Protein AF-A0A7S2B3Y1-F1 (afdb_monomer)

pLDDT: mean 84.3, std 17.72, range [34.44, 98.69]

Nearest PDB structures (foldseek):
  5txc-assembl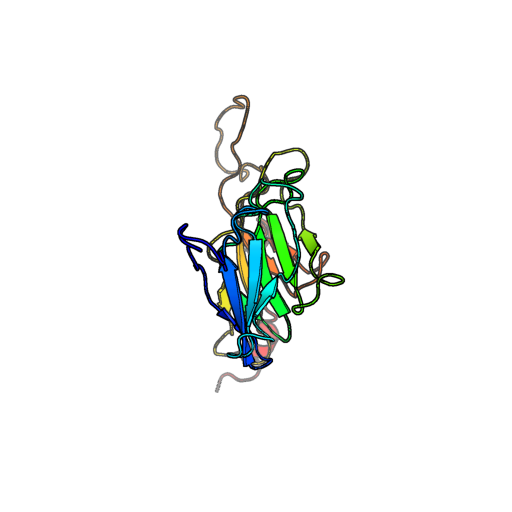y1_A  TM=5.572E-01  e=2.128E-02  Asticcacaulis excentricus CB 48
  5txe-assembly1_A  TM=5.015E-01  e=6.706E-02  Asticcacaulis excentricus 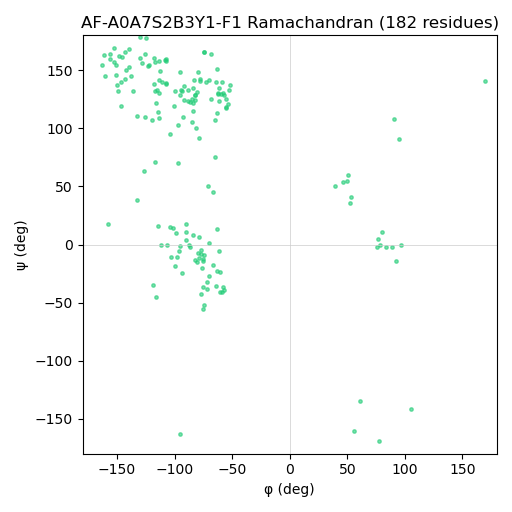CB 48
  6fhy-assembly1_A  TM=4.629E-01  e=8.813E-02  Photorhabdus asymbiotica
  6t96-assembly1_A  TM=4.696E-01  e=1.097E-01  Photorhabdus laumondii subsp. laumondii TTO1
  8axs-assembly1_A  TM=4.603E-01  e=1.780E+00  Akkermansia muciniphila

Secondary structure (DSSP, 8-state):
--SSSS----EEEEE-TTS-EEEEEE-SSS-EEEEEESSSTTT-EEEE-SS-SS-----EEEEEETTEEEEEE--SSS-SEEEEESSSSTT-EEEE-SSTTSS----EEEEEE--SS-TT--EEEEEE--SPPPTT------SS--PPPEEEEESSSSTT-EESS-TT-SS--S-GGGTGGG--

Structure (mmCIF, N/CA/C/O backbone):
data_AF-A0A7S2B3Y1-F1
#
_entry.id   AF-A0A7S2B3Y1-F1
#
loop_
_atom_site.group_PDB
_atom_site.id
_atom_site.type_symbol
_atom_site.label_atom_id
_atom_site.label_alt_id
_atom_site.label_comp_id
_atom_site.label_asym_id
_atom_site.label_entity_id
_atom_site.label_seq_id
_atom_site.pdbx_PDB_ins_code
_atom_site.Cartn_x
_atom_site.Cartn_y
_atom_site.Cartn_z
_atom_site.occupancy
_atom_site.B_iso_or_equiv
_atom_site.auth_seq_id
_atom_site.auth_comp_id
_atom_site.auth_asym_id
_atom_site.auth_atom_id
_atom_site.pdbx_PDB_model_num
ATOM 1 N N . ILE A 1 1 ? 5.841 -7.856 -11.197 1.00 63.53 1 ILE A N 1
ATOM 2 C CA . ILE A 1 1 ? 5.608 -8.629 -12.438 1.00 63.53 1 ILE A CA 1
ATOM 3 C C . ILE A 1 1 ? 6.788 -8.332 -13.331 1.00 63.53 1 ILE A C 1
ATOM 5 O O . ILE A 1 1 ? 6.785 -7.311 -13.987 1.00 63.53 1 ILE A O 1
ATOM 9 N N . ASN A 1 2 ? 7.814 -9.161 -13.320 1.00 76.44 2 ASN A N 1
ATOM 10 C CA . ASN A 1 2 ? 8.970 -9.024 -14.182 1.00 76.44 2 ASN A CA 1
ATOM 11 C C . ASN A 1 2 ? 8.767 -10.017 -15.334 1.00 76.44 2 ASN A C 1
ATOM 13 O O . ASN A 1 2 ? 8.598 -11.207 -15.057 1.00 76.44 2 ASN A O 1
ATOM 17 N N . PRO A 1 3 ? 8.692 -9.566 -16.599 1.00 73.69 3 PRO A N 1
ATOM 18 C CA . PRO A 1 3 ? 8.473 -10.468 -17.729 1.00 73.69 3 PRO A CA 1
ATOM 19 C C . PRO A 1 3 ? 9.734 -11.272 -18.090 1.00 73.69 3 PRO A C 1
ATOM 21 O O . PRO A 1 3 ? 9.653 -12.202 -18.890 1.00 73.69 3 PRO A O 1
ATOM 24 N N . GLY A 1 4 ? 10.896 -10.894 -17.541 1.00 72.62 4 GLY A N 1
ATOM 25 C CA . GLY A 1 4 ? 12.182 -11.548 -17.764 1.00 72.62 4 GLY A CA 1
ATOM 26 C C . GLY A 1 4 ? 12.547 -12.585 -16.696 1.00 72.62 4 GLY A C 1
ATOM 27 O O . GLY A 1 4 ? 11.718 -13.044 -15.919 1.00 72.62 4 GLY A O 1
ATOM 28 N N . ALA A 1 5 ? 13.830 -12.960 -16.649 1.00 69.75 5 ALA A N 1
ATOM 29 C CA . ALA A 1 5 ? 14.348 -13.989 -15.737 1.00 69.75 5 ALA A CA 1
ATOM 30 C C . ALA A 1 5 ? 14.536 -13.517 -14.279 1.00 69.75 5 ALA A C 1
ATOM 32 O O . ALA A 1 5 ? 14.852 -14.325 -13.406 1.00 69.75 5 ALA A O 1
ATOM 33 N N . ALA A 1 6 ? 14.388 -12.218 -14.011 1.00 79.19 6 ALA A N 1
ATOM 34 C CA . ALA A 1 6 ? 14.521 -11.661 -12.671 1.00 79.19 6 ALA A CA 1
ATOM 35 C C . ALA A 1 6 ? 13.243 -11.885 -11.840 1.00 79.19 6 ALA A C 1
ATOM 37 O O . ALA A 1 6 ? 12.131 -11.931 -12.362 1.00 79.19 6 ALA A O 1
ATOM 38 N N . SER A 1 7 ? 13.394 -12.034 -10.522 1.00 84.50 7 SER A N 1
ATOM 39 C CA . SER A 1 7 ? 12.257 -12.239 -9.618 1.00 84.50 7 SER A CA 1
ATOM 40 C C . SER A 1 7 ? 11.409 -10.972 -9.489 1.00 84.50 7 SER A C 1
ATOM 42 O O . SER A 1 7 ? 11.934 -9.872 -9.378 1.00 84.50 7 SER A O 1
ATOM 44 N N . SER A 1 8 ? 10.086 -11.134 -9.425 1.00 87.38 8 SER A N 1
ATOM 45 C CA . SER A 1 8 ? 9.146 -10.027 -9.172 1.00 87.38 8 SER A CA 1
ATOM 46 C C . SER A 1 8 ? 8.993 -9.664 -7.690 1.00 87.38 8 SER A C 1
ATOM 48 O O . SER A 1 8 ? 8.371 -8.655 -7.375 1.00 87.38 8 SER A O 1
ATOM 50 N N . THR A 1 9 ? 9.480 -10.525 -6.787 1.00 92.31 9 THR A N 1
ATOM 51 C CA . THR A 1 9 ? 9.369 -10.431 -5.314 1.00 92.31 9 THR A CA 1
ATOM 52 C C . THR A 1 9 ? 8.019 -9.918 -4.760 1.00 92.31 9 THR A C 1
ATOM 54 O O . THR A 1 9 ? 8.018 -9.012 -3.917 1.00 92.31 9 THR A O 1
ATOM 57 N N . PRO A 1 10 ? 6.867 -10.486 -5.193 1.00 94.56 10 PRO A N 1
ATOM 58 C CA . PRO A 1 10 ? 5.561 -10.080 -4.683 1.00 94.56 10 PRO A CA 1
ATOM 59 C C . PRO A 1 10 ? 5.496 -10.251 -3.161 1.00 94.56 10 PRO A C 1
ATOM 61 O O . PRO A 1 10 ? 5.857 -11.306 -2.637 1.00 94.56 10 PRO A O 1
ATOM 64 N N . ARG A 1 11 ? 5.056 -9.215 -2.444 1.00 96.00 11 ARG A N 1
ATOM 65 C CA . ARG A 1 11 ? 4.996 -9.201 -0.973 1.00 96.00 11 ARG A CA 1
ATOM 66 C C . ARG A 1 11 ? 3.908 -8.259 -0.461 1.00 96.00 11 ARG A C 1
ATOM 68 O O . ARG A 1 11 ? 3.368 -7.467 -1.227 1.00 96.00 11 ARG A O 1
ATOM 75 N N . HIS A 1 12 ? 3.623 -8.356 0.840 1.00 96.00 12 HIS A N 1
ATOM 76 C CA . HIS A 1 12 ? 2.627 -7.539 1.544 1.00 96.00 12 HIS A CA 1
ATOM 77 C C . HIS A 1 12 ? 1.270 -7.535 0.823 1.00 96.00 12 HIS A C 1
ATOM 79 O O . HIS A 1 12 ? 0.800 -6.503 0.369 1.00 96.00 12 HIS A O 1
ATOM 85 N N . LEU A 1 13 ? 0.676 -8.718 0.663 1.00 97.19 13 LEU A N 1
ATOM 86 C CA . LEU A 1 13 ? -0.551 -8.892 -0.106 1.00 97.19 13 LEU A CA 1
ATOM 87 C C . LEU A 1 13 ? -1.789 -8.559 0.732 1.00 97.19 13 LEU A C 1
ATOM 89 O O . LEU A 1 13 ? -1.868 -8.951 1.896 1.00 97.19 13 LEU A O 1
ATOM 93 N N . VAL A 1 14 ? -2.784 -7.928 0.113 1.00 98.19 14 VAL A N 1
ATOM 94 C CA . VAL A 1 14 ? -4.114 -7.735 0.700 1.00 98.19 14 VAL A CA 1
ATOM 95 C C . VAL A 1 14 ? -5.193 -7.851 -0.373 1.00 98.19 14 VAL A C 1
ATOM 97 O O . VAL A 1 14 ? -5.008 -7.397 -1.498 1.00 98.19 14 VAL A O 1
ATOM 100 N N . CYS A 1 15 ? -6.332 -8.451 -0.038 1.00 98.00 15 CYS A N 1
ATOM 101 C CA . CYS A 1 15 ? -7.520 -8.383 -0.885 1.00 98.00 15 CYS A CA 1
ATOM 102 C C . CYS A 1 15 ? -8.325 -7.137 -0.502 1.00 98.00 15 CYS A C 1
ATOM 104 O O . CYS A 1 15 ? -8.694 -6.979 0.664 1.00 98.00 15 CYS A O 1
ATOM 106 N N . GLY A 1 16 ? -8.589 -6.259 -1.467 1.00 97.00 16 GLY A N 1
ATOM 107 C CA . GLY A 1 16 ? -9.513 -5.144 -1.304 1.00 97.00 16 GLY A CA 1
ATOM 108 C C . GLY A 1 16 ? -10.961 -5.621 -1.176 1.00 97.00 16 GLY A C 1
ATOM 109 O O . GLY A 1 16 ? -11.298 -6.762 -1.504 1.00 97.00 16 GLY A O 1
ATOM 110 N N . ALA A 1 17 ? -11.838 -4.734 -0.701 1.00 94.31 17 ALA A N 1
ATOM 111 C CA . ALA A 1 17 ? -13.276 -5.011 -0.604 1.00 94.31 17 ALA A CA 1
ATOM 112 C C . ALA A 1 17 ? -13.958 -5.156 -1.980 1.00 94.31 17 ALA A C 1
ATOM 114 O O . ALA A 1 17 ? -15.052 -5.704 -2.078 1.00 94.31 17 ALA A O 1
ATOM 115 N N . ASP A 1 18 ? -13.298 -4.676 -3.033 1.00 93.75 18 ASP A N 1
ATOM 116 C CA . ASP A 1 18 ? -13.652 -4.822 -4.446 1.00 93.75 18 ASP A CA 1
ATOM 117 C C . ASP A 1 18 ? -13.311 -6.211 -5.024 1.00 93.75 18 ASP A C 1
ATOM 119 O O . ASP A 1 18 ? -13.643 -6.490 -6.174 1.00 93.75 18 ASP A O 1
ATOM 123 N N . GLY A 1 19 ? -12.661 -7.086 -4.248 1.00 96.06 19 GLY A N 1
ATOM 124 C CA . GLY A 1 19 ? -12.200 -8.397 -4.712 1.00 96.06 19 GLY A CA 1
ATOM 125 C C . GLY A 1 19 ? -10.895 -8.350 -5.512 1.00 96.06 19 GLY A C 1
ATOM 126 O O . GLY A 1 19 ? -10.512 -9.358 -6.105 1.00 96.06 19 GLY A O 1
ATOM 127 N N . VAL A 1 20 ? -10.204 -7.207 -5.529 1.00 98.19 20 VAL A N 1
ATOM 128 C CA . VAL A 1 20 ? -8.914 -7.035 -6.206 1.00 98.19 20 VAL A CA 1
ATOM 129 C C . VAL A 1 20 ? -7.774 -7.331 -5.231 1.00 98.19 20 VAL A C 1
ATOM 131 O O . VAL A 1 20 ? -7.781 -6.897 -4.079 1.00 98.19 20 VAL A O 1
ATOM 134 N N . LEU A 1 21 ? -6.765 -8.069 -5.687 1.00 98.44 21 LEU A N 1
ATOM 135 C CA . LEU A 1 21 ? -5.545 -8.334 -4.929 1.00 98.44 21 LEU A CA 1
ATOM 136 C C . LEU A 1 21 ? -4.551 -7.188 -5.123 1.00 98.44 21 LEU A C 1
ATOM 138 O O . LEU A 1 21 ? -4.167 -6.904 -6.253 1.00 98.44 21 LEU A O 1
ATOM 142 N N . TYR A 1 22 ? -4.080 -6.592 -4.033 1.00 98.69 22 TYR A N 1
ATOM 143 C CA . TYR A 1 22 ? -3.052 -5.553 -4.012 1.00 98.69 22 TYR A CA 1
ATOM 144 C C . TYR A 1 22 ? -1.769 -6.094 -3.386 1.00 98.69 22 TYR A C 1
ATOM 146 O O . TYR A 1 22 ? -1.826 -6.851 -2.415 1.00 98.69 22 TYR A O 1
ATOM 154 N N . PHE A 1 23 ? -0.614 -5.741 -3.948 1.00 98.56 23 PHE A N 1
ATOM 155 C CA . PHE A 1 23 ? 0.684 -6.248 -3.499 1.00 98.56 23 PHE A CA 1
ATOM 156 C C . PHE A 1 23 ? 1.839 -5.385 -4.015 1.00 98.56 23 PHE A C 1
ATOM 158 O O . PHE A 1 23 ? 1.733 -4.748 -5.062 1.00 98.56 23 PHE A O 1
ATOM 165 N N . GLY A 1 24 ? 2.965 -5.392 -3.303 1.00 98.19 24 GLY A N 1
ATOM 166 C CA . GLY A 1 24 ? 4.205 -4.784 -3.787 1.00 98.19 24 GLY A CA 1
ATOM 167 C C . GLY A 1 24 ? 4.925 -5.715 -4.758 1.00 98.19 24 GLY A C 1
ATOM 168 O O . GLY A 1 24 ? 5.115 -6.884 -4.420 1.00 98.19 24 GLY A O 1
ATOM 169 N N . ALA A 1 25 ? 5.353 -5.238 -5.928 1.00 97.75 25 ALA A N 1
ATOM 170 C CA . ALA A 1 25 ? 6.105 -6.045 -6.894 1.00 97.75 25 ALA A CA 1
ATOM 171 C C . ALA A 1 25 ? 7.035 -5.211 -7.778 1.00 97.75 25 ALA A C 1
ATOM 173 O O . ALA A 1 25 ? 6.796 -4.031 -8.006 1.00 97.75 25 ALA A O 1
ATOM 174 N N . ASP A 1 26 ? 8.051 -5.876 -8.321 1.00 95.75 26 ASP A N 1
ATOM 175 C CA . ASP A 1 26 ? 9.032 -5.299 -9.241 1.00 95.75 26 ASP A CA 1
ATOM 176 C C . ASP A 1 26 ? 8.799 -5.807 -10.674 1.00 95.75 26 ASP A C 1
ATOM 178 O O . ASP A 1 26 ? 8.464 -6.988 -10.876 1.00 95.75 26 ASP A O 1
ATOM 182 N N . ASP A 1 27 ? 8.918 -4.913 -11.657 1.00 93.88 27 ASP A N 1
ATOM 183 C CA . ASP A 1 27 ? 8.845 -5.211 -13.092 1.00 93.88 27 ASP A CA 1
ATOM 184 C C . ASP A 1 27 ? 10.177 -5.172 -13.846 1.00 93.88 27 ASP A C 1
ATOM 186 O O . ASP A 1 27 ? 10.224 -5.480 -15.038 1.00 93.88 27 ASP A O 1
ATOM 190 N N . GLY A 1 28 ? 11.265 -4.870 -13.143 1.00 92.00 28 GLY A N 1
ATOM 191 C CA . GLY A 1 28 ? 12.614 -4.732 -13.673 1.00 92.00 28 GLY A CA 1
ATOM 192 C C . GLY A 1 28 ? 12.911 -3.361 -14.272 1.00 92.00 28 GLY A C 1
ATOM 193 O O . GLY A 1 28 ? 14.039 -3.147 -14.712 1.00 92.00 28 GLY A O 1
ATOM 194 N N . ALA A 1 29 ? 11.935 -2.450 -14.308 1.00 92.56 29 ALA A N 1
ATOM 195 C CA . ALA A 1 29 ? 12.094 -1.095 -14.826 1.00 92.56 29 ALA A CA 1
ATOM 196 C C . ALA A 1 29 ? 11.826 -0.023 -13.765 1.00 92.56 29 ALA A C 1
ATOM 198 O O . ALA A 1 29 ? 12.490 1.010 -13.801 1.00 92.56 29 ALA A O 1
ATOM 199 N N . ARG A 1 30 ? 10.876 -0.272 -12.853 1.00 93.50 30 ARG A N 1
ATOM 200 C CA . ARG A 1 30 ? 10.344 0.720 -11.903 1.00 93.50 30 ARG A CA 1
ATOM 201 C C . ARG A 1 30 ? 10.641 0.432 -10.439 1.00 93.50 30 ARG A C 1
ATOM 203 O O . ARG A 1 30 ? 9.950 0.927 -9.567 1.00 93.50 30 ARG A O 1
ATOM 210 N N . GLY A 1 31 ? 11.591 -0.462 -10.172 1.00 94.81 31 GLY A N 1
ATOM 211 C CA . GLY A 1 31 ? 11.783 -0.985 -8.826 1.00 94.81 31 GLY A CA 1
ATOM 212 C C . GLY A 1 31 ? 10.500 -1.615 -8.267 1.00 94.81 31 GLY A C 1
ATOM 213 O O . GLY A 1 31 ? 9.591 -2.019 -8.998 1.00 94.81 31 GLY A O 1
ATOM 214 N N . GLN A 1 32 ? 10.434 -1.748 -6.943 1.00 96.88 32 GLN A N 1
ATOM 215 C CA . GLN A 1 32 ? 9.261 -2.302 -6.281 1.00 96.88 32 GLN A CA 1
ATOM 216 C C . GLN A 1 32 ? 8.187 -1.235 -6.048 1.00 96.88 32 GLN A C 1
ATOM 218 O O . GLN A 1 32 ? 8.343 -0.389 -5.173 1.00 96.88 32 GLN A O 1
ATOM 223 N N . GLU A 1 33 ? 7.045 -1.411 -6.709 1.00 98.25 33 GLU A N 1
ATOM 224 C CA . GLU A 1 33 ? 5.898 -0.498 -6.671 1.00 98.25 33 GLU A CA 1
ATOM 225 C C . GLU A 1 33 ? 4.601 -1.209 -6.266 1.00 98.25 33 GLU A C 1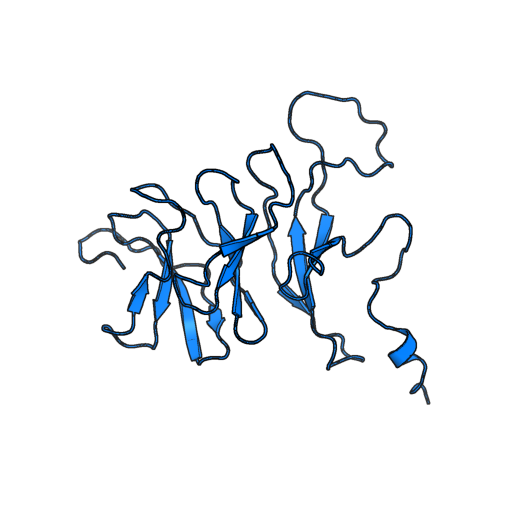
ATOM 227 O O . GLU A 1 33 ? 4.583 -2.427 -6.055 1.00 98.25 33 GLU A O 1
ATOM 232 N N . LEU A 1 34 ? 3.496 -0.463 -6.143 1.00 98.62 34 LEU A N 1
ATOM 233 C CA . LEU A 1 34 ? 2.179 -1.029 -5.841 1.00 98.62 34 LEU A CA 1
ATOM 234 C C . LEU A 1 34 ? 1.500 -1.567 -7.107 1.00 98.62 34 LEU A C 1
ATOM 236 O O . LEU A 1 34 ? 1.248 -0.834 -8.065 1.00 98.62 34 LEU A O 1
ATOM 240 N N . TRP A 1 35 ? 1.123 -2.841 -7.076 1.00 98.56 35 TRP A N 1
ATOM 241 C CA . TRP A 1 35 ? 0.402 -3.535 -8.140 1.00 98.56 35 TRP A CA 1
ATOM 242 C C . TRP A 1 35 ? -0.965 -4.007 -7.660 1.00 98.56 35 TRP A C 1
ATOM 244 O O . TRP A 1 35 ? -1.189 -4.217 -6.465 1.00 98.56 35 TRP A O 1
ATOM 254 N N . ARG A 1 36 ? -1.869 -4.201 -8.621 1.00 98.50 36 ARG A N 1
ATOM 255 C CA . ARG A 1 36 ? -3.187 -4.800 -8.415 1.00 98.50 36 ARG A CA 1
ATOM 256 C C . ARG A 1 36 ? -3.432 -5.948 -9.393 1.00 98.50 36 ARG A C 1
ATOM 258 O O . ARG A 1 36 ? -2.830 -5.964 -10.465 1.00 98.50 36 ARG A O 1
ATOM 265 N N . SER A 1 37 ? -4.317 -6.880 -9.053 1.00 98.31 37 SER A N 1
ATOM 266 C CA . SER A 1 37 ? -4.745 -7.979 -9.924 1.00 98.31 37 SER A CA 1
ATOM 267 C C . SER A 1 37 ? -6.183 -8.402 -9.632 1.00 98.31 37 SER A C 1
ATOM 269 O O . SER A 1 37 ? -6.558 -8.566 -8.474 1.00 98.31 37 SER A O 1
ATOM 271 N N . ASP A 1 38 ? -6.966 -8.638 -10.680 1.00 97.25 38 ASP A N 1
ATOM 272 C CA . ASP A 1 38 ? -8.288 -9.282 -10.615 1.00 97.25 38 ASP A CA 1
ATOM 273 C C . ASP A 1 38 ? -8.212 -10.817 -10.772 1.00 97.25 38 ASP A C 1
ATOM 275 O O . ASP A 1 38 ? -9.224 -11.487 -10.967 1.00 97.25 38 ASP A O 1
ATOM 279 N N . GLY A 1 39 ? -7.001 -11.384 -10.729 1.00 96.00 39 GLY A N 1
ATOM 280 C CA . GLY A 1 39 ? -6.746 -12.804 -10.977 1.00 96.00 39 GLY A CA 1
ATOM 281 C C . GLY A 1 39 ? -6.493 -13.154 -12.447 1.00 96.00 39 GLY A C 1
ATOM 282 O O . GLY A 1 39 ? -6.190 -14.308 -12.750 1.00 96.00 39 GLY A O 1
ATOM 283 N N . THR A 1 40 ? -6.561 -12.184 -13.365 1.00 96.44 40 THR A N 1
ATOM 284 C CA . THR A 1 40 ? -6.233 -12.374 -14.784 1.00 96.44 40 THR A CA 1
ATOM 285 C C . THR A 1 40 ? -4.906 -11.712 -15.154 1.00 96.44 40 THR A C 1
ATOM 287 O O . THR A 1 40 ? -4.443 -10.759 -14.520 1.00 96.44 40 THR A O 1
ATOM 290 N N . THR A 1 41 ? -4.280 -12.180 -16.237 1.00 93.06 41 THR A N 1
ATOM 291 C CA . THR A 1 41 ? -3.076 -11.532 -16.783 1.00 93.06 41 THR A CA 1
ATOM 292 C C . THR A 1 41 ? -3.358 -10.090 -17.211 1.00 93.06 41 THR A C 1
ATOM 294 O O . THR A 1 41 ? -2.543 -9.214 -16.949 1.00 93.06 41 THR A O 1
ATOM 297 N N . GLY A 1 42 ? -4.516 -9.829 -17.833 1.00 94.69 42 GLY A N 1
ATOM 298 C CA . GLY A 1 42 ? -4.886 -8.495 -18.322 1.00 94.69 42 GLY A CA 1
ATOM 299 C C . GLY A 1 42 ? -5.235 -7.499 -17.213 1.00 94.69 42 GLY A C 1
ATOM 300 O O . GLY A 1 42 ? -4.950 -6.309 -17.349 1.00 94.69 42 GLY A O 1
ATOM 301 N N . GLY A 1 43 ? -5.809 -7.979 -16.108 1.00 96.12 43 GLY A N 1
ATOM 302 C CA . GLY A 1 43 ? -6.133 -7.164 -14.937 1.00 96.12 43 GLY A CA 1
ATOM 303 C C . GLY A 1 43 ? -4.991 -7.024 -13.931 1.00 96.12 43 GLY A C 1
ATOM 304 O O . GLY A 1 43 ? -5.133 -6.288 -12.956 1.00 96.12 43 GLY A O 1
ATOM 305 N N . THR A 1 44 ? -3.842 -7.668 -14.170 1.00 97.12 44 THR A N 1
ATOM 306 C CA . THR A 1 44 ? -2.640 -7.480 -13.350 1.00 97.12 44 THR A CA 1
ATOM 307 C C . THR A 1 44 ? -1.848 -6.268 -13.825 1.00 97.12 44 THR A C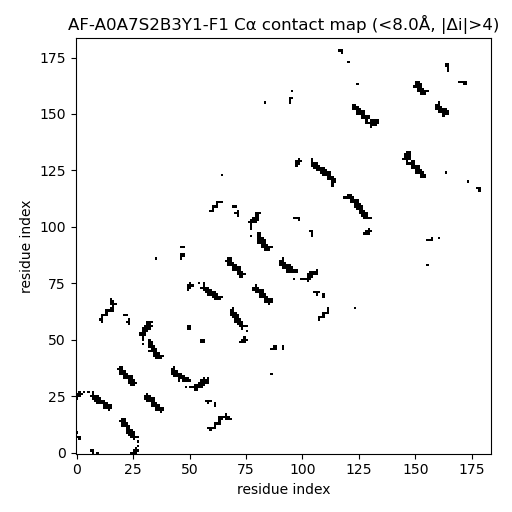 1
ATOM 309 O O . THR A 1 44 ? -1.211 -6.302 -14.876 1.00 97.12 44 THR A O 1
ATOM 312 N N . GLN A 1 45 ? -1.908 -5.176 -13.069 1.00 97.19 45 GLN A N 1
ATOM 313 C CA . GLN A 1 45 ? -1.459 -3.860 -13.521 1.00 97.19 45 GLN A CA 1
ATOM 314 C C . GLN A 1 45 ? -0.777 -3.082 -12.396 1.00 97.19 45 GLN A C 1
ATOM 316 O O . GLN A 1 45 ? -1.123 -3.225 -11.222 1.00 97.19 45 GLN A O 1
ATOM 321 N N . LEU A 1 46 ? 0.172 -2.226 -12.775 1.00 97.94 46 LEU A N 1
ATOM 322 C CA . LEU A 1 46 ? 0.742 -1.219 -11.888 1.00 97.94 46 LEU A CA 1
ATOM 323 C C . LEU A 1 46 ? -0.374 -0.256 -11.462 1.00 97.94 46 LEU A C 1
ATOM 325 O O . LEU A 1 46 ? -1.106 0.259 -12.309 1.00 97.94 46 LEU A O 1
ATOM 329 N N . VAL A 1 47 ? -0.506 -0.009 -10.159 1.00 98.50 47 VAL A N 1
ATOM 330 C CA . VAL A 1 47 ? -1.458 0.983 -9.640 1.00 98.50 47 VAL A CA 1
ATOM 331 C C . VAL A 1 47 ? -0.931 2.385 -9.914 1.00 98.50 47 VAL A C 1
ATOM 333 O O . VAL A 1 47 ? -1.642 3.216 -10.479 1.00 98.50 47 VAL A O 1
ATOM 336 N N . LYS A 1 48 ? 0.319 2.635 -9.521 1.00 98.25 48 LYS A N 1
ATOM 337 C CA . LYS A 1 48 ? 1.049 3.882 -9.739 1.00 98.25 48 LYS A CA 1
ATOM 338 C C . LYS A 1 48 ? 2.545 3.621 -9.587 1.00 98.25 48 LYS A C 1
ATOM 340 O O . LYS A 1 48 ? 2.929 2.823 -8.743 1.00 98.25 48 LYS A O 1
ATOM 345 N N . ASP A 1 49 ? 3.338 4.318 -10.389 1.00 97.88 49 ASP A N 1
ATOM 346 C CA . ASP A 1 49 ? 4.775 4.497 -10.180 1.00 97.88 49 ASP A CA 1
ATOM 347 C C . ASP A 1 49 ? 4.949 5.590 -9.110 1.00 97.88 49 ASP A C 1
ATOM 349 O O . ASP A 1 49 ? 4.788 6.779 -9.408 1.00 97.88 49 ASP A O 1
ATOM 353 N N . ILE A 1 50 ? 5.037 5.188 -7.837 1.00 98.25 50 ILE A N 1
ATOM 354 C CA . ILE A 1 50 ? 5.032 6.110 -6.691 1.00 98.25 50 ILE A CA 1
ATOM 355 C C . ILE A 1 50 ? 6.398 6.777 -6.544 1.00 98.25 50 ILE A C 1
ATOM 357 O O . ILE A 1 50 ? 6.424 7.988 -6.323 1.00 98.25 50 ILE A O 1
ATOM 361 N N . SER A 1 51 ? 7.483 6.013 -6.700 1.00 97.25 51 SER A N 1
ATOM 362 C CA . SER A 1 51 ? 8.858 6.515 -6.747 1.00 97.25 51 SER A CA 1
ATOM 363 C C . SER A 1 51 ? 9.351 6.497 -8.199 1.00 97.25 51 SER A C 1
ATOM 365 O O . SER A 1 51 ? 9.781 5.455 -8.687 1.00 97.25 51 SER A O 1
ATOM 367 N N . PRO A 1 52 ? 9.255 7.618 -8.943 1.00 95.38 52 PRO A N 1
ATOM 368 C CA . PRO A 1 52 ? 9.448 7.589 -10.386 1.00 95.38 52 PRO A CA 1
ATOM 369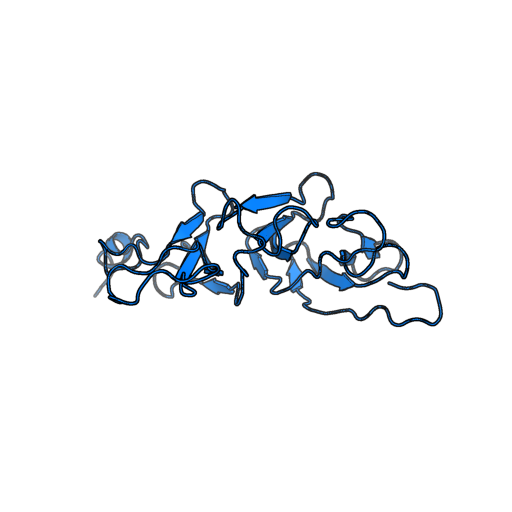 C C . PRO A 1 52 ? 10.864 7.180 -10.794 1.00 95.38 52 PRO A C 1
ATOM 371 O O . PRO A 1 52 ? 11.851 7.704 -10.280 1.00 95.38 52 PRO A O 1
ATOM 374 N N . GLY A 1 53 ? 10.967 6.362 -11.839 1.00 93.81 53 GLY A N 1
ATOM 375 C CA . GLY A 1 53 ? 12.256 5.939 -12.390 1.00 93.81 53 GLY A CA 1
ATOM 376 C C . GLY A 1 53 ? 12.562 4.502 -12.010 1.00 93.81 53 GLY A C 1
ATOM 377 O O . GLY A 1 53 ? 11.668 3.679 -12.075 1.00 93.81 53 GLY A O 1
ATOM 378 N N . SER A 1 54 ? 13.819 4.184 -11.698 1.00 94.31 54 SER A N 1
ATOM 379 C CA . SER A 1 54 ? 14.244 2.827 -11.307 1.00 94.31 54 SER A CA 1
ATOM 380 C C . SER A 1 54 ? 14.285 2.605 -9.794 1.00 94.31 54 SER A C 1
ATOM 382 O O . SER A 1 54 ? 14.684 1.527 -9.348 1.00 94.31 54 SER A O 1
ATOM 384 N N . ASP A 1 55 ? 13.960 3.640 -9.021 1.00 95.88 55 ASP A N 1
ATOM 385 C CA . ASP A 1 55 ? 13.897 3.567 -7.566 1.00 95.88 55 ASP A CA 1
ATOM 386 C C . ASP A 1 55 ? 12.642 2.799 -7.136 1.00 95.88 55 ASP A C 1
ATOM 388 O O . ASP A 1 55 ? 11.776 2.504 -7.948 1.00 95.88 55 ASP A O 1
ATOM 392 N N . ALA A 1 56 ? 12.574 2.392 -5.871 1.00 96.56 56 ALA A N 1
ATOM 393 C CA . ALA A 1 56 ? 11.466 1.596 -5.356 1.00 96.56 56 ALA A CA 1
ATOM 394 C C . ALA A 1 56 ? 10.720 2.368 -4.272 1.00 96.56 56 ALA A C 1
ATOM 396 O O . ALA A 1 56 ? 11.352 2.842 -3.327 1.00 96.56 56 ALA A O 1
ATOM 397 N N . SER A 1 57 ? 9.391 2.410 -4.352 1.00 97.75 57 SER A N 1
ATOM 398 C CA . SER A 1 57 ? 8.548 2.938 -3.273 1.00 97.75 57 SER A CA 1
ATOM 399 C C . SER A 1 57 ? 8.336 1.975 -2.107 1.00 97.75 57 SER A C 1
ATOM 401 O O . SER A 1 57 ? 7.810 2.372 -1.064 1.00 97.75 57 SER A O 1
ATOM 403 N N . THR A 1 58 ? 8.724 0.704 -2.292 1.00 97.44 58 THR A N 1
ATOM 404 C CA . THR A 1 58 ? 8.736 -0.352 -1.260 1.00 97.44 58 THR A CA 1
ATOM 405 C C . THR A 1 58 ? 7.437 -0.413 -0.432 1.00 97.44 58 THR A C 1
ATOM 407 O O . THR A 1 58 ? 7.479 -0.392 0.806 1.00 97.44 58 THR A O 1
ATOM 410 N N . PRO A 1 59 ? 6.258 -0.531 -1.085 1.00 98.25 59 PRO A N 1
ATOM 411 C CA . PRO A 1 59 ? 4.973 -0.540 -0.403 1.00 98.25 59 PRO A CA 1
ATOM 412 C C . PRO A 1 59 ? 4.878 -1.701 0.593 1.00 98.25 59 PRO A C 1
ATOM 414 O O . PRO A 1 59 ? 5.132 -2.866 0.266 1.00 98.25 59 PRO A O 1
ATOM 417 N N . SER A 1 60 ? 4.493 -1.381 1.825 1.00 98.19 60 SER A N 1
ATOM 418 C CA . SER A 1 60 ? 4.454 -2.322 2.946 1.00 98.19 60 SER A CA 1
ATOM 419 C C . SER A 1 60 ? 3.263 -2.070 3.873 1.00 98.19 60 SER A C 1
ATOM 421 O O . SER A 1 60 ? 2.592 -1.043 3.786 1.00 98.19 60 SER A O 1
ATOM 423 N N . TYR A 1 61 ? 2.966 -3.047 4.739 1.00 97.94 61 TYR A N 1
ATOM 424 C CA . TYR A 1 61 ? 1.842 -3.000 5.689 1.00 97.94 61 TYR A CA 1
ATOM 425 C C . TYR A 1 61 ? 0.482 -2.694 5.035 1.00 97.94 61 TYR A C 1
ATOM 427 O O . TYR A 1 61 ? -0.312 -1.931 5.576 1.00 97.94 61 TYR A O 1
ATOM 435 N N . LEU A 1 62 ? 0.213 -3.275 3.861 1.00 98.50 62 LEU A N 1
ATOM 436 C CA . LEU A 1 62 ? -1.041 -3.053 3.144 1.00 98.50 62 LEU A CA 1
ATOM 437 C C . LEU A 1 62 ? -2.245 -3.538 3.966 1.00 98.50 62 LEU A C 1
ATOM 439 O O . LEU A 1 62 ? -2.283 -4.689 4.405 1.00 98.50 62 LEU A O 1
ATOM 443 N N . VAL A 1 63 ? -3.259 -2.682 4.097 1.00 97.81 63 VAL A N 1
ATOM 444 C CA . VAL A 1 63 ? -4.538 -2.997 4.744 1.00 97.81 63 VAL A CA 1
ATOM 445 C C . VAL A 1 63 ? -5.699 -2.450 3.928 1.00 97.81 63 VAL A C 1
ATOM 447 O O . VAL A 1 63 ? -5.712 -1.283 3.543 1.00 97.81 63 VAL A O 1
ATOM 450 N N . ALA A 1 64 ? -6.708 -3.289 3.703 1.00 96.88 64 ALA A N 1
ATOM 451 C CA . ALA A 1 64 ? -7.980 -2.869 3.135 1.00 96.88 64 ALA A CA 1
ATOM 452 C C . ALA A 1 64 ? -8.887 -2.284 4.229 1.00 96.88 64 ALA A C 1
ATOM 454 O O . ALA A 1 64 ? -9.131 -2.916 5.261 1.00 96.88 64 ALA A O 1
ATOM 455 N N . PHE A 1 65 ? -9.418 -1.086 3.990 1.00 94.44 65 PHE A N 1
ATOM 456 C CA . PHE A 1 65 ? -10.352 -0.411 4.886 1.00 94.44 65 PHE A CA 1
ATOM 457 C C . PHE A 1 65 ? -11.356 0.419 4.078 1.00 94.44 65 PHE A C 1
ATOM 459 O O . PHE A 1 65 ? -10.989 1.312 3.311 1.00 94.44 65 PHE A O 1
ATOM 466 N N . GLY A 1 66 ? -12.643 0.088 4.213 1.00 91.88 66 GLY A N 1
ATOM 467 C CA . GLY A 1 66 ? -13.681 0.593 3.314 1.00 91.88 66 GLY A CA 1
ATOM 468 C C . GLY A 1 66 ? -13.421 0.159 1.867 1.00 91.88 66 GLY A C 1
ATOM 469 O O . GLY A 1 66 ? -13.072 -0.990 1.614 1.00 91.88 66 GLY A O 1
ATOM 470 N N . SER A 1 67 ? -13.563 1.088 0.921 1.00 94.56 67 SER A N 1
ATOM 471 C CA . SER A 1 67 ? -13.268 0.883 -0.507 1.00 94.56 67 SER A CA 1
ATOM 472 C C . SER A 1 67 ? -11.822 1.222 -0.895 1.00 94.56 67 SER A C 1
ATOM 474 O O . SER A 1 67 ? -11.540 1.480 -2.064 1.00 94.56 67 SER A O 1
ATOM 476 N N . LYS A 1 68 ? -10.910 1.301 0.081 1.00 97.25 68 LYS A N 1
ATOM 477 C CA . LYS A 1 68 ? -9.533 1.767 -0.120 1.00 97.25 68 LYS A CA 1
ATOM 478 C C . LYS A 1 68 ? -8.515 0.809 0.482 1.00 97.25 68 LYS A C 1
ATOM 480 O O . LYS A 1 68 ? -8.830 0.015 1.370 1.00 97.25 68 LYS A O 1
ATOM 485 N N . VAL A 1 69 ? -7.279 0.931 0.011 1.00 98.44 69 VAL A N 1
ATOM 486 C CA . VAL A 1 69 ? -6.101 0.276 0.582 1.00 98.44 69 VAL A CA 1
ATOM 487 C C . VAL A 1 69 ? -5.155 1.339 1.120 1.00 98.44 69 VAL A C 1
ATOM 489 O O . VAL A 1 69 ? -4.871 2.327 0.441 1.00 98.44 69 VAL A O 1
ATOM 492 N N . TYR A 1 70 ? -4.681 1.116 2.341 1.00 98.44 70 TYR A N 1
ATOM 493 C CA . TYR A 1 70 ? -3.740 1.965 3.062 1.00 98.44 70 TYR A CA 1
ATOM 494 C C . TYR A 1 70 ? -2.434 1.213 3.250 1.00 98.44 70 TYR A C 1
ATOM 496 O O . TYR A 1 70 ? -2.448 -0.001 3.460 1.00 98.44 70 TYR A O 1
ATOM 504 N N . PHE A 1 71 ? -1.316 1.916 3.127 1.00 98.62 71 PHE A N 1
ATOM 505 C CA . PHE A 1 71 ? 0.006 1.300 3.123 1.00 98.62 71 PHE A CA 1
ATOM 506 C C . PHE A 1 71 ? 1.093 2.328 3.426 1.00 98.62 71 PHE A C 1
ATOM 508 O O . PHE A 1 71 ? 0.865 3.531 3.326 1.00 98.62 71 PHE A O 1
ATOM 515 N N . SER A 1 72 ? 2.274 1.845 3.793 1.00 98.31 72 SER A N 1
ATOM 516 C CA . SER A 1 72 ? 3.485 2.657 3.912 1.00 98.31 72 SER A CA 1
ATOM 517 C C . SER A 1 72 ? 4.268 2.603 2.605 1.00 98.31 72 SER A C 1
ATOM 519 O O . SER A 1 72 ? 4.450 1.505 2.080 1.00 98.31 72 SER A O 1
ATOM 521 N N . ALA A 1 73 ? 4.713 3.744 2.079 1.00 98.31 73 ALA A N 1
ATOM 522 C CA . ALA A 1 73 ? 5.517 3.829 0.854 1.00 98.31 73 ALA A CA 1
ATOM 523 C C . ALA A 1 73 ? 6.346 5.120 0.804 1.00 98.31 73 ALA A C 1
ATOM 525 O O . ALA A 1 73 ? 6.008 6.091 1.486 1.00 98.31 73 ALA A O 1
ATOM 526 N N . ASP A 1 74 ? 7.397 5.106 -0.014 1.00 97.38 74 ASP A N 1
ATOM 527 C CA . ASP A 1 74 ? 8.323 6.218 -0.250 1.00 97.38 74 ASP A CA 1
ATOM 528 C C . ASP A 1 74 ? 8.200 6.744 -1.691 1.00 97.38 74 ASP A C 1
ATOM 530 O O . ASP A 1 74 ? 8.220 5.969 -2.640 1.00 97.38 74 ASP A O 1
ATOM 534 N N . ASP A 1 75 ? 8.052 8.056 -1.873 1.00 96.62 75 ASP A N 1
ATOM 535 C CA . ASP A 1 75 ? 8.039 8.703 -3.198 1.00 96.62 75 ASP A CA 1
ATOM 536 C C . ASP A 1 75 ? 9.389 9.328 -3.590 1.00 96.62 75 ASP A C 1
ATOM 538 O O . ASP A 1 75 ? 9.469 10.115 -4.536 1.00 96.62 75 ASP A O 1
ATOM 542 N N . GLY A 1 76 ? 10.442 9.043 -2.821 1.00 94.31 76 GLY A N 1
ATOM 543 C CA . GLY A 1 76 ? 11.776 9.616 -2.973 1.00 94.31 76 GLY A CA 1
ATOM 544 C C . GLY A 1 76 ? 11.901 11.054 -2.459 1.00 94.31 76 GLY A C 1
ATOM 545 O O . GLY A 1 76 ? 12.994 11.621 -2.496 1.00 94.31 76 GLY A O 1
ATOM 546 N N . THR A 1 77 ? 10.808 11.661 -1.977 1.00 93.25 77 THR A N 1
ATOM 547 C CA . THR A 1 77 ? 10.780 13.046 -1.473 1.00 93.25 77 THR A CA 1
ATOM 548 C C . THR A 1 77 ? 10.444 13.112 0.014 1.00 93.25 77 THR A C 1
ATOM 550 O O . THR A 1 77 ? 11.096 13.852 0.752 1.00 93.25 77 THR A O 1
ATOM 553 N N . HIS A 1 78 ? 9.440 12.354 0.456 1.00 93.25 78 HIS A N 1
ATOM 554 C CA . HIS A 1 78 ? 8.922 12.392 1.828 1.00 93.25 78 HIS A CA 1
ATOM 555 C C . HIS A 1 78 ? 9.395 11.213 2.680 1.00 93.25 78 HIS A C 1
ATOM 557 O O . HIS A 1 78 ? 9.218 11.235 3.896 1.00 93.25 78 HIS A O 1
ATOM 563 N N . GLY A 1 79 ? 10.009 10.196 2.069 1.00 94.00 79 GLY A N 1
ATOM 564 C CA . GLY A 1 79 ? 10.277 8.954 2.768 1.00 94.00 79 GLY A CA 1
ATOM 565 C C . GLY A 1 79 ? 9.062 8.063 2.913 1.00 94.00 79 GLY A C 1
ATOM 566 O O . GLY A 1 79 ? 7.991 8.326 2.367 1.00 94.00 79 GLY A O 1
ATOM 567 N N . HIS A 1 80 ? 9.221 7.027 3.735 1.00 95.56 80 HIS A N 1
ATOM 568 C CA . HIS A 1 80 ? 8.120 6.161 4.133 1.00 95.56 80 HIS A CA 1
ATOM 569 C C . HIS A 1 80 ? 7.082 6.912 4.968 1.00 95.56 80 HIS A C 1
ATOM 571 O O . HIS A 1 80 ? 7.283 7.175 6.155 1.00 95.56 80 HIS A O 1
ATOM 577 N N . GLU A 1 81 ? 5.940 7.175 4.343 1.00 96.88 81 GLU A N 1
ATOM 578 C CA . GLU A 1 81 ? 4.788 7.856 4.931 1.00 96.88 81 GLU A CA 1
ATOM 579 C C . GLU A 1 81 ? 3.496 7.061 4.692 1.00 96.88 81 GLU A C 1
ATOM 581 O O . GLU A 1 81 ? 3.516 5.983 4.094 1.00 96.88 81 GLU A O 1
ATOM 586 N N . LEU A 1 82 ? 2.356 7.546 5.200 1.00 98.00 82 LEU A N 1
ATOM 587 C CA . LEU A 1 82 ? 1.077 6.852 5.053 1.00 98.00 82 LEU A CA 1
ATOM 588 C C . LEU A 1 82 ? 0.447 7.209 3.707 1.00 98.00 82 LEU A C 1
ATOM 590 O O . LEU A 1 82 ? 0.148 8.373 3.442 1.00 98.00 82 LEU A O 1
ATOM 594 N N . TRP A 1 83 ? 0.187 6.203 2.880 1.00 98.50 83 TRP A N 1
ATOM 595 C CA . TRP A 1 83 ? -0.426 6.319 1.558 1.00 98.50 83 TRP A CA 1
ATOM 596 C C . TRP A 1 83 ? -1.801 5.666 1.510 1.00 98.50 83 TRP A C 1
ATOM 598 O O . TRP A 1 83 ? -2.133 4.782 2.300 1.00 98.50 83 TRP A O 1
ATOM 608 N N . VAL A 1 84 ? -2.601 6.110 0.541 1.00 98.50 84 VAL A N 1
ATOM 609 C CA . VAL A 1 84 ? -3.930 5.566 0.266 1.00 98.50 84 VAL A CA 1
ATOM 610 C C . VAL A 1 84 ? -4.163 5.422 -1.235 1.00 98.50 84 VAL A C 1
ATOM 612 O O . VAL A 1 84 ? -3.718 6.258 -2.025 1.00 98.50 84 VAL A O 1
ATOM 615 N N . THR A 1 85 ? -4.892 4.376 -1.626 1.00 98.56 85 THR A N 1
ATOM 616 C CA . THR A 1 85 ? -5.376 4.157 -2.993 1.00 98.56 85 THR A CA 1
ATOM 617 C C . THR A 1 85 ? -6.806 3.609 -3.010 1.00 98.56 85 THR A C 1
ATOM 619 O O . THR A 1 85 ? -7.233 2.943 -2.070 1.00 98.56 85 THR A O 1
ATOM 622 N N . ASP A 1 86 ? -7.552 3.873 -4.083 1.00 97.50 86 ASP A N 1
ATOM 623 C CA . ASP A 1 86 ? -8.767 3.125 -4.46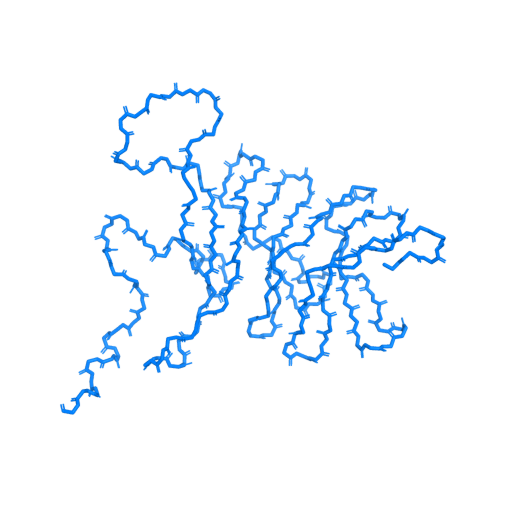5 1.00 97.50 86 ASP A CA 1
ATOM 624 C C . ASP A 1 86 ? -8.494 2.121 -5.603 1.00 97.50 86 ASP A C 1
ATOM 626 O O . ASP A 1 86 ? -9.400 1.667 -6.293 1.00 97.50 86 ASP A O 1
ATOM 630 N N . GLY A 1 87 ? -7.213 1.860 -5.847 1.00 97.69 87 GLY A N 1
ATOM 631 C CA . GLY A 1 87 ? -6.697 1.065 -6.939 1.00 97.69 87 GLY A CA 1
ATOM 632 C C . GLY A 1 87 ? -6.349 1.858 -8.186 1.00 97.69 87 GLY A C 1
ATOM 633 O O . GLY A 1 87 ? -5.623 1.322 -9.013 1.00 97.69 87 GLY A O 1
ATOM 634 N N . THR A 1 88 ? -6.765 3.116 -8.345 1.00 97.62 88 THR A N 1
ATOM 635 C CA . THR A 1 88 ? -6.428 3.937 -9.522 1.00 97.62 88 THR A CA 1
ATOM 636 C C . THR A 1 88 ? -5.201 4.825 -9.297 1.00 97.62 88 THR A C 1
ATOM 638 O O . THR A 1 88 ? -4.979 5.345 -8.203 1.00 97.62 88 THR A O 1
ATOM 641 N N . ALA A 1 89 ? -4.426 5.087 -10.355 1.00 98.06 89 ALA A N 1
ATOM 642 C CA . ALA A 1 89 ? -3.274 5.993 -10.287 1.00 98.06 89 ALA A CA 1
ATOM 643 C C . ALA A 1 89 ? -3.658 7.408 -9.807 1.00 98.06 89 ALA A C 1
ATOM 645 O O . ALA A 1 89 ? -2.936 8.016 -9.016 1.00 98.06 89 ALA A O 1
ATOM 646 N N . ALA A 1 90 ? -4.812 7.918 -10.256 1.00 97.69 90 ALA A N 1
ATOM 647 C CA . ALA A 1 90 ? -5.297 9.261 -9.930 1.00 97.69 90 ALA A CA 1
ATOM 648 C C . ALA A 1 90 ? -5.597 9.438 -8.433 1.00 97.69 90 ALA A C 1
ATOM 650 O O . ALA A 1 90 ? -5.322 10.498 -7.874 1.00 97.69 90 ALA A O 1
ATOM 651 N N . ASN A 1 91 ? -6.102 8.391 -7.777 1.00 97.25 91 ASN A N 1
ATOM 652 C CA . ASN A 1 91 ? -6.439 8.412 -6.354 1.00 97.25 91 ASN A CA 1
ATOM 653 C C . ASN A 1 91 ? -5.413 7.673 -5.482 1.00 97.25 91 ASN A C 1
ATOM 655 O O . ASN A 1 91 ? -5.685 7.419 -4.309 1.00 97.25 91 ASN A O 1
ATOM 659 N N . THR A 1 92 ? -4.228 7.377 -6.027 1.00 98.44 92 THR A N 1
ATOM 660 C CA . THR A 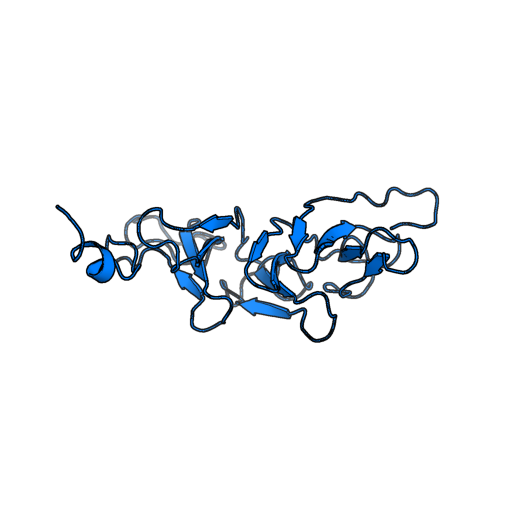1 92 ? -3.075 6.883 -5.264 1.00 98.44 92 THR A CA 1
ATOM 661 C C . THR A 1 92 ? -2.202 8.054 -4.838 1.00 98.44 92 THR A C 1
ATOM 663 O O . THR A 1 92 ? -1.554 8.703 -5.672 1.00 98.44 92 THR A O 1
ATOM 666 N N . ARG A 1 93 ? -2.202 8.355 -3.539 1.00 97.75 93 ARG A N 1
ATOM 667 C CA . ARG A 1 93 ? -1.579 9.568 -2.998 1.00 97.75 93 ARG A CA 1
ATOM 668 C C . ARG A 1 93 ? -1.090 9.386 -1.567 1.00 97.75 93 ARG A C 1
ATOM 670 O O . ARG A 1 93 ? -1.680 8.626 -0.799 1.00 97.75 93 ARG A O 1
ATOM 677 N N . LEU A 1 94 ? -0.095 10.191 -1.208 1.00 97.50 94 LEU A N 1
ATOM 678 C CA . LEU A 1 94 ? 0.285 10.455 0.170 1.00 97.50 94 LEU A CA 1
ATOM 679 C C . LEU A 1 94 ? -0.956 10.923 0.942 1.00 97.50 94 LEU A C 1
ATOM 681 O O . LEU A 1 94 ? -1.617 11.907 0.568 1.00 97.50 94 LEU A O 1
ATOM 685 N N . LEU A 1 95 ? -1.318 10.185 1.988 1.00 97.12 95 LEU A N 1
ATOM 686 C CA . LEU A 1 95 ? -2.390 10.576 2.885 1.00 97.12 95 LEU A CA 1
ATOM 687 C C . LEU A 1 95 ? -1.895 11.689 3.793 1.00 97.12 95 LEU A C 1
ATOM 689 O O . LEU A 1 95 ? -2.494 12.758 3.770 1.00 97.12 95 LEU A O 1
ATOM 693 N N . LEU A 1 96 ? -0.795 11.476 4.513 1.00 94.44 96 LEU A N 1
ATOM 694 C CA . LEU A 1 96 ? -0.212 12.460 5.418 1.00 94.44 96 LEU A CA 1
ATOM 695 C C . LEU A 1 96 ? 1.310 12.284 5.484 1.00 94.44 96 LEU A C 1
ATOM 697 O O . LEU A 1 96 ? 1.772 11.168 5.679 1.00 94.44 96 LEU A O 1
ATOM 701 N N . ASP A 1 97 ? 2.045 13.391 5.342 1.00 93.25 97 ASP A N 1
ATOM 702 C CA . ASP A 1 97 ? 3.439 13.515 5.792 1.00 93.25 97 ASP A CA 1
ATOM 703 C C . ASP A 1 97 ? 3.398 13.815 7.292 1.00 93.25 97 ASP A C 1
ATOM 705 O O . ASP A 1 97 ? 3.061 14.936 7.705 1.00 93.25 97 ASP A O 1
ATOM 709 N N . ILE A 1 98 ? 3.619 12.775 8.093 1.00 90.44 98 ILE A N 1
ATOM 710 C CA . ILE A 1 98 ? 3.499 12.835 9.552 1.00 90.44 98 ILE A CA 1
ATOM 711 C C . ILE A 1 98 ? 4.708 13.559 10.143 1.00 90.44 98 ILE A C 1
ATOM 713 O O . ILE A 1 98 ? 4.555 14.336 11.088 1.00 90.44 98 ILE A O 1
ATOM 717 N N . ARG A 1 99 ? 5.901 13.357 9.569 1.00 86.81 99 ARG A N 1
ATOM 718 C CA . ARG A 1 99 ? 7.157 13.903 10.088 1.00 86.81 99 ARG A CA 1
ATOM 719 C C . ARG A 1 99 ? 7.810 14.871 9.106 1.00 86.81 99 ARG A C 1
ATOM 721 O O . ARG A 1 99 ? 8.904 14.646 8.586 1.00 86.81 99 ARG A O 1
ATOM 728 N N . LYS A 1 100 ? 7.171 16.029 8.968 1.00 81.81 100 LYS A N 1
ATOM 729 C CA . LYS A 1 100 ? 7.589 17.087 8.043 1.00 81.81 100 LYS A CA 1
ATOM 730 C C . LYS A 1 100 ? 9.053 17.489 8.215 1.00 81.81 100 LYS A C 1
ATOM 732 O O . LYS A 1 100 ? 9.513 17.788 9.318 1.00 81.81 100 LYS A O 1
ATOM 737 N N . GLY A 1 101 ? 9.763 17.580 7.093 1.00 78.06 101 GLY A N 1
ATOM 738 C CA . GLY A 1 101 ? 11.164 18.014 7.046 1.00 78.06 101 GLY A CA 1
ATOM 739 C C . GLY A 1 101 ? 12.174 16.953 7.490 1.00 78.06 101 GLY A C 1
ATOM 740 O O . GLY A 1 101 ? 13.371 17.243 7.543 1.00 78.06 101 GLY A O 1
ATOM 741 N N . TYR A 1 102 ? 11.715 15.734 7.784 1.00 76.31 102 TYR A N 1
ATOM 742 C CA . TYR A 1 102 ? 12.562 14.570 8.004 1.00 76.31 102 TYR A CA 1
ATOM 743 C C . TYR A 1 102 ? 12.269 13.486 6.966 1.00 76.31 102 TYR A C 1
ATOM 745 O O . TYR A 1 102 ? 11.202 13.491 6.368 1.00 76.31 102 TYR A O 1
ATOM 753 N N . PRO A 1 103 ? 13.196 12.537 6.755 1.00 76.75 103 PRO A N 1
ATOM 754 C CA . PRO A 1 103 ? 13.104 11.624 5.623 1.00 76.75 103 PRO A CA 1
ATOM 755 C C . PRO A 1 103 ? 12.128 10.454 5.784 1.00 76.75 103 PRO A C 1
ATOM 757 O O . PRO A 1 103 ? 12.282 9.538 4.998 1.00 76.75 103 PRO A O 1
ATOM 760 N N . SER A 1 104 ? 11.306 10.360 6.844 1.00 89.31 104 SER A N 1
ATOM 761 C CA . SER A 1 104 ? 10.339 9.259 7.082 1.00 89.31 104 SER A CA 1
ATOM 762 C C . SER A 1 104 ? 9.740 9.308 8.501 1.00 89.31 104 SER A C 1
ATOM 764 O O . SER A 1 104 ? 10.467 9.519 9.489 1.00 89.31 104 SER A O 1
ATOM 766 N N . SER A 1 105 ? 8.442 9.007 8.613 1.00 90.50 105 SER A N 1
ATOM 767 C CA . SER A 1 105 ? 7.726 8.696 9.859 1.00 90.50 105 SER A CA 1
ATOM 768 C C . SER A 1 105 ? 7.602 7.192 10.149 1.00 90.50 105 SER A C 1
ATOM 770 O O . SER A 1 105 ? 7.161 6.803 11.231 1.00 90.50 105 SER A O 1
ATOM 772 N N . PHE A 1 106 ? 8.036 6.333 9.221 1.00 92.88 106 PHE A N 1
ATOM 773 C CA . PHE A 1 106 ? 7.991 4.868 9.301 1.00 92.88 106 PHE A CA 1
ATOM 774 C C . PHE A 1 106 ? 6.625 4.271 9.704 1.00 92.88 106 PHE A C 1
ATOM 776 O O . PHE A 1 106 ? 6.581 3.454 10.635 1.00 92.88 106 PHE A O 1
ATOM 783 N N . PRO A 1 107 ? 5.508 4.590 9.013 1.00 96.12 107 PRO A N 1
ATOM 784 C CA . PRO A 1 107 ? 4.229 3.958 9.302 1.00 96.12 107 PRO A CA 1
ATOM 785 C C . PRO A 1 107 ? 4.345 2.440 9.207 1.00 96.12 107 PRO A C 1
ATOM 787 O O . PRO A 1 107 ? 4.811 1.886 8.209 1.00 96.12 107 PRO A O 1
ATOM 790 N N . SER A 1 108 ? 3.957 1.766 10.280 1.00 95.56 108 SER A N 1
ATOM 791 C CA . SER A 1 108 ? 4.114 0.326 10.453 1.00 95.56 108 SER A CA 1
ATOM 792 C C . SER A 1 108 ? 2.951 -0.249 11.246 1.00 95.56 108 SER A C 1
ATOM 794 O O . SER A 1 108 ? 2.208 0.479 11.904 1.00 95.56 108 SER A O 1
ATOM 796 N N . PHE A 1 109 ? 2.768 -1.569 11.153 1.00 95.38 109 PHE A N 1
ATOM 797 C CA . PHE A 1 109 ? 1.695 -2.288 11.851 1.00 95.38 109 PHE A CA 1
ATOM 798 C C . PHE A 1 109 ? 0.303 -1.688 11.605 1.00 95.38 109 PHE A C 1
ATOM 800 O O . PHE A 1 109 ? -0.538 -1.674 12.502 1.00 95.38 109 PHE A O 1
ATOM 807 N N . ILE A 1 110 ? 0.073 -1.191 10.384 1.00 96.69 110 ILE A N 1
ATOM 808 C CA . ILE A 1 110 ? -1.235 -0.697 9.963 1.00 96.69 110 ILE A CA 1
ATOM 809 C C . ILE A 1 110 ? -2.228 -1.841 10.145 1.00 96.69 110 ILE A C 1
ATOM 811 O O . ILE A 1 110 ? -1.977 -2.965 9.708 1.00 96.69 110 ILE A O 1
ATOM 815 N N . THR A 1 111 ? -3.328 -1.573 10.836 1.00 95.25 111 THR A N 1
ATOM 816 C CA . THR A 1 111 ? -4.335 -2.581 11.142 1.00 95.25 111 THR A CA 1
ATOM 817 C C . THR A 1 111 ? -5.713 -1.959 11.274 1.00 95.25 111 THR A C 1
ATOM 819 O O . THR A 1 111 ? -5.878 -0.837 11.750 1.00 95.25 111 THR A O 1
ATOM 822 N N . LYS A 1 112 ? -6.726 -2.716 10.860 1.00 92.94 112 LYS A N 1
ATOM 823 C CA . LYS A 1 112 ? -8.128 -2.373 11.076 1.00 92.94 112 LYS A CA 1
ATOM 824 C C . LYS A 1 112 ? -8.532 -2.805 12.481 1.00 92.94 112 LYS A C 1
ATOM 826 O O . LYS A 1 112 ? -8.383 -3.974 12.834 1.00 92.94 112 LYS A O 1
ATOM 831 N N . PHE A 1 113 ? -9.118 -1.887 13.238 1.00 88.31 113 PHE A N 1
ATOM 832 C CA . PHE A 1 113 ? -9.719 -2.172 14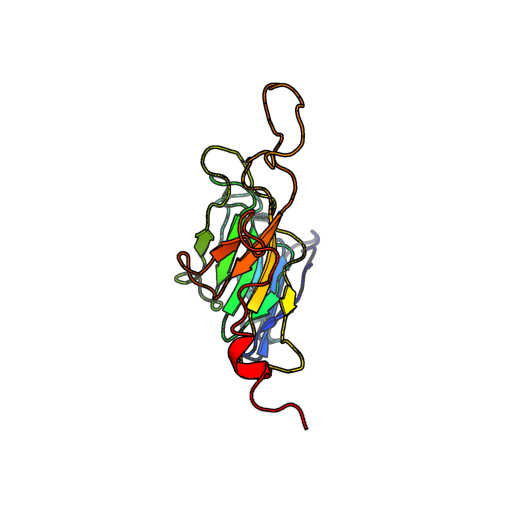.531 1.00 88.31 113 PHE A CA 1
ATOM 833 C C . PHE A 1 113 ? -11.219 -1.904 14.478 1.00 88.31 113 PHE A C 1
ATOM 835 O O . PHE A 1 113 ? -11.662 -0.796 14.179 1.00 88.31 113 PHE A O 1
ATOM 842 N N . THR A 1 114 ? -11.998 -2.937 14.782 1.00 85.06 114 THR A N 1
ATOM 843 C CA . THR A 1 114 ? -13.437 -2.827 15.017 1.00 85.06 114 THR A CA 1
ATOM 844 C C . THR A 1 114 ? -13.674 -3.158 16.491 1.00 85.06 114 THR A C 1
ATOM 846 O O . THR A 1 114 ? -13.509 -4.323 16.870 1.00 85.06 114 THR A O 1
ATOM 849 N N . PRO A 1 115 ? -14.022 -2.175 17.340 1.00 80.25 115 PRO A N 1
ATOM 850 C CA . PRO A 1 115 ? -14.343 -2.420 18.735 1.00 80.25 115 PRO A CA 1
ATOM 851 C C . PRO A 1 115 ? -15.520 -3.389 18.842 1.00 80.25 115 PRO A C 1
ATOM 853 O O . PRO A 1 115 ? -16.501 -3.281 18.106 1.00 80.25 115 PRO A O 1
ATOM 856 N N . ARG A 1 116 ? -15.452 -4.320 19.799 1.00 78.62 116 ARG A N 1
ATOM 857 C CA . ARG A 1 116 ? -16.498 -5.336 19.997 1.00 78.62 116 ARG A CA 1
ATOM 858 C C . ARG A 1 116 ? -17.873 -4.723 20.265 1.00 78.62 116 ARG A C 1
ATOM 860 O O . ARG A 1 116 ? -18.874 -5.279 19.830 1.00 78.62 116 ARG A O 1
ATOM 867 N N . ALA A 1 117 ? -17.903 -3.619 21.000 1.00 75.75 117 ALA A N 1
ATOM 868 C CA . ALA A 1 117 ? -19.132 -3.003 21.472 1.00 75.75 117 ALA A CA 1
ATOM 869 C C . ALA A 1 117 ? -19.598 -1.821 20.588 1.00 75.75 117 ALA A C 1
ATOM 871 O O . ALA A 1 117 ? -20.745 -1.414 20.679 1.00 75.75 117 ALA A O 1
ATOM 872 N N . LEU A 1 118 ? -18.756 -1.348 19.656 1.00 70.75 118 LEU A N 1
ATOM 873 C CA . LEU A 1 118 ? -19.077 -0.314 18.661 1.00 70.75 118 LEU A CA 1
ATOM 874 C C . LEU A 1 118 ? -18.747 -0.830 17.257 1.00 70.75 118 LEU A C 1
ATOM 876 O O . LEU A 1 118 ? -17.860 -0.314 16.578 1.00 70.75 118 LEU A O 1
ATOM 880 N N . ALA A 1 119 ? -19.425 -1.890 16.815 1.00 64.06 119 ALA A N 1
ATOM 881 C CA . ALA A 1 119 ? -19.080 -2.563 15.558 1.00 64.06 119 ALA A CA 1
ATOM 882 C C . ALA A 1 119 ? -19.177 -1.648 14.314 1.00 64.06 119 ALA A C 1
ATOM 884 O O . ALA A 1 119 ? -18.508 -1.896 13.309 1.00 64.06 119 ALA A O 1
ATOM 885 N N . SER A 1 120 ? -19.970 -0.573 14.383 1.00 68.31 120 SER A N 1
ATOM 886 C CA . SER A 1 120 ? -20.054 0.475 13.356 1.00 68.31 120 SER A CA 1
ATOM 887 C C . SER A 1 120 ? -18.873 1.453 13.364 1.00 68.31 120 SER A C 1
ATOM 889 O O . SER A 1 120 ? -18.605 2.080 12.341 1.00 68.31 120 SER A O 1
ATOM 891 N N . SER A 1 121 ? -18.135 1.555 14.470 1.00 71.25 121 SER A N 1
ATOM 892 C CA . SER A 1 121 ? -17.015 2.485 14.658 1.00 71.25 121 SER A CA 1
ATOM 893 C C . SER A 1 121 ? -15.694 1.782 14.370 1.00 71.25 121 SER A C 1
ATOM 895 O O . SER A 1 121 ? -14.917 1.470 15.266 1.00 71.25 121 SER A O 1
ATOM 897 N N . THR A 1 122 ? -15.448 1.464 13.100 1.00 80.44 122 THR A N 1
ATOM 898 C CA . THR A 1 122 ? -14.153 0.906 12.691 1.00 80.44 122 THR A CA 1
ATOM 899 C C . THR A 1 122 ? -13.177 2.028 12.356 1.00 80.44 122 THR A C 1
ATOM 901 O O . THR A 1 122 ? -13.511 2.902 11.561 1.00 80.44 122 THR A O 1
ATOM 904 N N . ALA A 1 123 ? -11.954 1.935 12.872 1.00 85.31 123 ALA A N 1
ATOM 905 C CA . ALA A 1 123 ? -10.847 2.817 12.517 1.00 85.31 123 ALA A CA 1
ATOM 906 C C . ALA A 1 123 ? -9.620 2.014 12.058 1.00 85.31 123 ALA A C 1
ATOM 908 O O . ALA A 1 123 ? -9.514 0.803 12.292 1.00 85.31 123 ALA A O 1
ATOM 909 N N . LEU A 1 124 ? -8.685 2.695 11.401 1.00 93.12 124 LEU A N 1
ATOM 910 C CA . LEU A 1 124 ? -7.339 2.177 11.186 1.00 93.12 124 LEU A CA 1
ATOM 911 C C . LEU A 1 124 ? -6.413 2.688 12.278 1.00 93.12 124 LEU A C 1
ATOM 913 O O . LEU A 1 124 ? -6.375 3.889 12.515 1.00 93.12 124 LEU A O 1
ATOM 917 N N . PHE A 1 125 ? -5.618 1.793 12.857 1.00 94.75 125 PHE A N 1
ATOM 918 C CA . PHE A 1 125 ? -4.510 2.138 13.741 1.00 94.75 125 PHE A CA 1
ATOM 919 C C . PHE A 1 125 ? -3.182 1.776 13.097 1.00 94.75 125 PHE A C 1
ATOM 921 O O . PHE A 1 125 ? -3.094 0.816 12.332 1.00 94.75 125 PHE A O 1
ATOM 928 N N . PHE A 1 126 ? -2.143 2.534 13.418 1.00 96.06 126 PHE A N 1
ATOM 929 C CA . PHE A 1 126 ? -0.782 2.263 12.970 1.00 96.06 126 PHE A CA 1
ATOM 930 C C . PHE A 1 126 ? 0.232 2.898 13.922 1.00 96.06 126 PHE A C 1
ATOM 932 O O . PHE A 1 126 ? -0.111 3.758 14.732 1.00 96.06 126 PHE A O 1
ATOM 939 N N . ALA A 1 127 ? 1.484 2.462 13.838 1.00 94.94 127 ALA A N 1
ATOM 940 C CA . ALA A 1 127 ? 2.590 3.088 14.543 1.00 94.94 127 ALA A CA 1
ATOM 941 C C . ALA A 1 127 ? 3.357 4.001 13.582 1.00 94.94 127 ALA A C 1
ATOM 943 O O . ALA A 1 127 ? 3.714 3.559 12.493 1.00 94.94 127 ALA A O 1
ATOM 944 N N . ALA A 1 128 ? 3.642 5.236 13.985 1.00 93.62 128 ALA A N 1
ATOM 945 C CA . ALA A 1 128 ? 4.488 6.170 13.240 1.00 93.62 128 ALA A CA 1
ATOM 946 C C . ALA A 1 128 ? 5.237 7.093 14.207 1.00 93.62 128 ALA A C 1
ATOM 948 O O . ALA A 1 128 ? 4.874 7.196 15.376 1.00 93.62 128 ALA A O 1
ATOM 949 N N . ASN A 1 129 ? 6.290 7.737 13.719 1.00 90.38 129 ASN A N 1
ATOM 950 C CA . ASN A 1 129 ? 7.141 8.651 14.467 1.00 90.38 129 ASN A CA 1
ATOM 951 C C . ASN A 1 129 ? 7.003 10.060 13.899 1.00 90.38 129 ASN A C 1
ATOM 953 O O . ASN A 1 129 ? 7.446 10.322 12.784 1.00 90.38 129 ASN A O 1
ATOM 957 N N . ASP A 1 130 ? 6.449 10.976 14.678 1.00 86.62 130 ASP A N 1
ATOM 958 C CA . ASP A 1 130 ? 6.333 12.395 14.311 1.00 86.62 130 ASP A CA 1
ATOM 959 C C . ASP A 1 130 ? 7.524 13.263 14.738 1.00 86.62 130 ASP A C 1
ATOM 961 O O . ASP A 1 130 ? 7.542 14.472 14.521 1.00 86.62 130 ASP A O 1
ATOM 965 N N . GLY A 1 131 ? 8.564 12.656 15.306 1.00 78.62 131 GLY A N 1
ATOM 966 C CA . GLY A 1 131 ? 9.774 13.348 15.729 1.00 78.62 131 GLY A CA 1
ATOM 967 C C . GLY A 1 131 ? 9.648 14.099 17.053 1.00 78.62 131 GLY A C 1
ATOM 968 O O . GLY A 1 131 ? 10.649 14.667 17.495 1.00 78.62 131 GLY A O 1
ATOM 969 N N . GLU A 1 132 ? 8.490 14.078 17.715 1.00 73.06 132 GLU A N 1
ATOM 970 C CA . GLU A 1 132 ? 8.336 14.687 19.031 1.00 73.06 132 GLU A CA 1
ATOM 971 C C . GLU A 1 132 ? 8.728 13.695 20.135 1.00 73.06 132 GLU A C 1
ATOM 973 O O . GLU A 1 132 ? 8.180 12.596 20.271 1.00 73.06 132 GLU A O 1
ATOM 978 N N . LEU A 1 133 ? 9.700 14.095 20.958 1.00 58.12 133 LEU A N 1
ATOM 979 C CA . LEU A 1 133 ? 9.975 13.445 22.235 1.00 58.12 133 LEU A CA 1
ATOM 980 C C . LEU A 1 133 ? 8.727 13.590 23.108 1.00 58.12 133 LEU A C 1
ATOM 982 O O . LEU A 1 133 ? 8.294 14.709 23.383 1.00 58.12 133 LEU A O 1
ATOM 986 N N . GLY A 1 134 ? 8.162 12.478 23.582 1.00 52.47 134 GLY A N 1
ATOM 987 C CA . GLY A 1 134 ? 7.195 12.551 24.675 1.00 52.47 134 GLY A CA 1
ATOM 988 C C . GLY A 1 134 ? 7.809 13.358 25.823 1.00 52.47 134 GLY A C 1
ATOM 989 O O . GLY A 1 134 ? 8.987 13.176 26.136 1.00 52.47 134 GLY A O 1
ATOM 990 N N . ALA A 1 135 ? 7.044 14.247 26.456 1.00 47.34 135 ALA A N 1
ATOM 991 C CA . ALA A 1 135 ? 7.519 15.179 27.486 1.00 47.34 135 ALA A CA 1
ATOM 992 C C . ALA A 1 135 ? 8.057 14.507 28.779 1.00 47.34 135 ALA A C 1
ATOM 994 O O . ALA A 1 135 ? 8.257 15.172 29.793 1.00 47.34 135 ALA A O 1
ATOM 995 N N . HIS A 1 136 ? 8.305 13.194 28.769 1.00 47.50 136 HIS A N 1
ATOM 996 C CA . HIS A 1 136 ? 8.630 12.375 29.936 1.00 47.50 136 HIS A CA 1
ATOM 997 C C . HIS A 1 136 ? 10.059 11.826 29.981 1.00 47.50 136 HIS A C 1
ATOM 999 O O . HIS A 1 136 ? 10.418 11.187 30.968 1.00 47.50 136 HIS A O 1
ATOM 1005 N N . THR A 1 137 ? 10.916 12.088 28.993 1.00 42.72 137 THR A N 1
ATOM 1006 C CA . THR A 1 137 ? 12.338 11.728 29.108 1.00 42.72 137 THR A CA 1
ATOM 1007 C C . THR A 1 137 ? 13.201 12.972 29.016 1.00 42.72 137 THR A C 1
ATOM 1009 O O . THR A 1 137 ? 13.372 13.533 27.938 1.00 42.72 137 THR A O 1
ATOM 1012 N N . GLY A 1 138 ? 13.778 13.387 30.146 1.00 42.19 138 GLY A N 1
ATOM 1013 C CA . GLY A 1 138 ? 14.805 14.431 30.234 1.00 42.19 138 GLY A CA 1
ATOM 1014 C C . GLY A 1 138 ? 16.139 14.037 29.585 1.00 42.19 138 GLY A C 1
ATOM 1015 O O . GLY A 1 138 ? 17.193 14.230 30.184 1.00 42.19 138 GLY A O 1
ATOM 1016 N N . ALA A 1 139 ? 16.105 13.453 28.386 1.00 40.12 139 ALA A N 1
ATOM 1017 C CA . ALA A 1 139 ? 17.279 13.105 27.605 1.00 40.12 139 ALA A CA 1
ATOM 1018 C C . ALA A 1 139 ? 17.584 14.229 26.603 1.00 40.12 139 ALA A C 1
ATOM 1020 O O . ALA A 1 139 ? 16.715 14.718 25.884 1.00 40.12 139 ALA A O 1
ATOM 1021 N N . SER A 1 140 ? 18.838 14.669 26.627 1.00 43.34 140 SER A N 1
ATOM 1022 C CA . SER A 1 140 ? 19.375 15.825 25.922 1.00 43.34 140 SER A CA 1
ATOM 1023 C C . SER A 1 140 ? 19.306 15.716 24.397 1.00 43.34 140 SER A C 1
ATOM 1025 O O . SER A 1 140 ? 19.401 14.645 23.803 1.00 43.34 140 SER A O 1
ATOM 1027 N N . GLN A 1 141 ? 19.198 16.887 23.766 1.00 50.59 141 GLN A N 1
ATOM 1028 C CA . GLN A 1 141 ? 19.202 17.062 22.320 1.00 50.59 141 GLN A CA 1
ATOM 1029 C C . GLN A 1 141 ? 20.534 16.618 21.698 1.00 50.59 141 GLN A C 1
ATOM 1031 O O . GLN A 1 141 ? 21.572 17.253 21.889 1.00 50.59 141 GLN A O 1
ATOM 1036 N N . GLY A 1 142 ? 20.484 15.544 20.913 1.00 34.44 142 GLY A N 1
ATOM 1037 C CA . GLY A 1 142 ? 21.532 15.120 19.990 1.00 34.44 142 GLY A CA 1
ATOM 1038 C C . GLY A 1 142 ? 20.994 15.141 18.561 1.00 34.44 142 GLY A C 1
ATOM 1039 O O . GLY A 1 142 ? 19.846 14.782 18.316 1.00 34.44 142 GLY A O 1
ATOM 1040 N N . ARG A 1 143 ? 21.804 15.620 17.615 1.00 42.34 143 ARG A N 1
ATOM 1041 C CA . ARG A 1 143 ? 21.434 15.798 16.205 1.00 42.34 143 ARG A CA 1
ATOM 1042 C C . ARG A 1 143 ? 20.909 14.492 15.586 1.00 42.34 143 ARG A C 1
ATOM 1044 O O . ARG A 1 143 ? 21.676 13.553 15.424 1.00 42.34 143 ARG A O 1
ATOM 1051 N N . GLY A 1 144 ? 19.645 14.507 15.158 1.00 44.38 144 GLY A N 1
ATOM 1052 C CA . GLY A 1 144 ? 19.057 13.521 14.245 1.00 44.38 144 GLY A CA 1
ATOM 1053 C C . GLY A 1 144 ? 18.322 12.359 14.920 1.00 44.38 144 GLY A C 1
ATOM 1054 O O . GLY A 1 144 ? 18.903 11.307 15.129 1.00 44.38 144 GLY A O 1
ATOM 1055 N N . GLY A 1 145 ? 17.014 12.528 15.148 1.00 48.41 145 GLY A N 1
ATOM 1056 C CA . GLY A 1 145 ? 16.084 11.443 15.490 1.00 48.41 145 GLY A CA 1
ATOM 1057 C C . GLY A 1 145 ? 15.933 11.189 16.988 1.00 48.41 145 GLY A C 1
ATOM 1058 O O . GLY A 1 145 ? 16.828 10.632 17.608 1.00 48.41 145 GLY A O 1
ATOM 1059 N N . ALA A 1 146 ? 14.789 11.564 17.569 1.00 48.66 146 ALA A N 1
ATOM 1060 C CA . ALA A 1 146 ? 14.452 11.134 18.928 1.00 48.66 146 ALA A CA 1
ATOM 1061 C C . ALA A 1 146 ? 12.946 11.159 19.271 1.00 48.66 146 ALA A C 1
ATOM 1063 O O . ALA A 1 146 ? 12.610 11.111 20.444 1.00 48.66 146 ALA A O 1
ATOM 1064 N N . GLY A 1 147 ? 12.018 11.209 18.309 1.00 60.69 147 GLY A N 1
ATOM 1065 C CA . GLY A 1 147 ? 10.628 10.836 18.614 1.00 60.69 147 GLY A CA 1
ATOM 1066 C C . GLY A 1 147 ? 10.538 9.318 18.794 1.00 60.69 147 GLY A C 1
ATOM 1067 O O . GLY A 1 147 ? 11.223 8.582 18.080 1.00 60.69 147 GLY A O 1
ATOM 1068 N N . GLY A 1 148 ? 9.766 8.831 19.764 1.00 74.56 148 GLY A N 1
ATOM 1069 C CA . GLY A 1 148 ? 9.424 7.406 19.844 1.00 74.56 148 GLY A CA 1
ATOM 1070 C C . GLY A 1 148 ? 8.389 7.042 18.776 1.00 74.56 148 GLY A C 1
ATOM 1071 O O . GLY A 1 148 ? 7.762 7.923 18.205 1.00 74.56 148 GLY A O 1
ATOM 1072 N N . MET A 1 149 ? 8.177 5.755 18.503 1.00 86.25 149 MET A N 1
ATOM 1073 C CA . MET A 1 149 ? 6.991 5.352 17.740 1.00 86.25 149 MET A CA 1
ATOM 1074 C C . MET A 1 149 ? 5.753 5.607 18.603 1.00 86.25 149 MET A C 1
ATOM 1076 O O . MET A 1 149 ? 5.684 5.111 19.729 1.00 86.25 149 MET A O 1
ATOM 1080 N N . GLN A 1 150 ? 4.786 6.359 18.088 1.00 88.56 150 GLN A N 1
ATOM 1081 C CA . GLN A 1 150 ? 3.492 6.568 18.732 1.00 88.56 150 GLN A CA 1
ATOM 1082 C C . GLN A 1 150 ? 2.399 5.805 17.986 1.00 88.56 150 GLN A C 1
ATOM 1084 O O . GLN A 1 150 ? 2.558 5.452 16.817 1.00 88.56 150 GLN A O 1
ATOM 1089 N N . MET A 1 151 ? 1.280 5.548 18.664 1.00 91.56 151 MET A N 1
ATOM 1090 C CA . MET A 1 151 ? 0.088 5.004 18.021 1.00 91.56 151 MET A CA 1
ATOM 1091 C C . MET A 1 151 ? -0.733 6.138 17.405 1.00 91.56 151 MET A C 1
ATOM 1093 O O . MET A 1 151 ? -0.981 7.161 18.044 1.00 91.56 151 MET A O 1
ATOM 1097 N N . TRP A 1 152 ? -1.174 5.924 16.174 1.00 93.50 152 TRP A N 1
ATOM 1098 C CA . TRP A 1 152 ? -1.984 6.833 15.374 1.00 93.50 152 TRP A CA 1
ATOM 1099 C C . TRP A 1 152 ? -3.285 6.157 14.963 1.00 93.50 152 TRP A C 1
ATOM 1101 O O . TRP A 1 152 ? -3.332 4.931 14.848 1.00 93.50 152 TRP A O 1
ATOM 1111 N N . THR A 1 153 ? -4.314 6.962 14.715 1.00 93.50 153 THR A N 1
ATOM 1112 C CA . THR A 1 153 ? -5.589 6.542 14.129 1.00 93.50 153 THR A CA 1
ATOM 1113 C C . THR A 1 153 ? -5.884 7.339 12.858 1.00 93.50 153 THR A C 1
ATOM 1115 O O . THR A 1 153 ? -5.382 8.452 12.695 1.00 93.50 153 THR A O 1
ATOM 1118 N N . THR A 1 154 ? -6.660 6.772 11.932 1.00 91.44 154 THR A N 1
ATOM 1119 C CA . THR A 1 154 ? -7.160 7.488 10.750 1.00 91.44 154 THR A CA 1
ATOM 1120 C C . THR A 1 154 ? -8.551 7.030 10.316 1.00 91.44 154 THR A C 1
ATOM 1122 O O . THR A 1 154 ? -8.844 5.831 10.279 1.00 91.44 154 THR A O 1
ATOM 1125 N N . ASP A 1 155 ? -9.390 7.991 9.918 1.00 86.44 155 ASP A N 1
ATOM 1126 C CA . ASP A 1 155 ? -10.652 7.769 9.195 1.00 86.44 155 ASP A CA 1
ATOM 1127 C C . ASP A 1 155 ? -10.463 7.708 7.661 1.00 86.44 155 ASP A C 1
ATOM 1129 O O . ASP A 1 155 ? -11.417 7.517 6.905 1.00 86.44 155 ASP A O 1
ATOM 1133 N N . GLY A 1 156 ? -9.221 7.865 7.187 1.00 87.75 156 GLY A N 1
ATOM 1134 C CA . GLY A 1 156 ? -8.865 7.929 5.771 1.00 87.75 156 GLY A CA 1
ATOM 1135 C C . GLY A 1 156 ? -8.708 9.340 5.202 1.00 87.75 156 GLY A C 1
ATOM 1136 O O . GLY A 1 156 ? -8.380 9.504 4.018 1.00 87.75 156 GLY A O 1
ATOM 1137 N N . THR A 1 157 ? -8.914 10.371 6.020 1.00 90.19 157 THR A N 1
ATOM 1138 C CA . THR A 1 157 ? -8.698 11.777 5.671 1.00 90.19 157 THR A CA 1
ATOM 1139 C C . THR A 1 157 ? -7.468 12.341 6.381 1.00 90.19 157 THR A C 1
ATOM 1141 O O . THR A 1 157 ? -7.028 11.841 7.411 1.00 90.19 157 THR A O 1
ATOM 1144 N N . LYS A 1 158 ? -6.899 13.427 5.841 1.00 91.75 158 LYS A N 1
ATOM 1145 C CA . LYS A 1 158 ? -5.803 14.154 6.507 1.00 91.75 158 LYS A CA 1
ATOM 1146 C C . LYS A 1 158 ? -6.212 14.671 7.887 1.00 91.75 158 LYS A C 1
ATOM 1148 O O . LYS A 1 158 ? -5.408 14.613 8.803 1.00 91.75 158 LYS A O 1
ATOM 1153 N N . ALA A 1 159 ? -7.435 15.190 8.005 1.00 90.06 159 ALA A N 1
ATOM 1154 C CA . ALA A 1 159 ? -7.937 15.800 9.233 1.00 90.06 159 ALA A CA 1
ATOM 1155 C C . ALA A 1 159 ? -8.221 14.759 10.322 1.00 90.06 159 ALA A C 1
ATOM 1157 O O . ALA A 1 159 ? -7.908 15.001 11.480 1.00 90.06 159 ALA A O 1
ATOM 1158 N N . GLY A 1 160 ? -8.754 13.596 9.944 1.00 89.50 160 GLY A N 1
ATOM 1159 C CA . GLY A 1 160 ? -8.996 12.487 10.861 1.00 89.50 160 GLY A CA 1
ATOM 1160 C C . GLY A 1 160 ? -7.780 11.596 11.107 1.00 89.50 160 GLY A C 1
ATOM 1161 O O . GLY A 1 160 ? -7.947 10.548 11.713 1.00 89.50 160 GLY A O 1
ATOM 1162 N N . THR A 1 161 ? -6.580 11.963 10.633 1.00 92.81 161 THR A N 1
ATOM 1163 C CA . THR A 1 161 ? -5.332 11.237 10.929 1.00 92.81 161 THR A CA 1
ATOM 1164 C C . THR A 1 161 ? -4.600 11.910 12.087 1.00 92.81 161 THR A C 1
ATOM 1166 O O . THR A 1 161 ? -3.958 12.944 11.899 1.00 92.81 161 THR A O 1
ATOM 1169 N N . THR A 1 162 ? -4.692 11.329 13.281 1.00 91.94 162 THR A N 1
ATOM 1170 C CA . THR A 1 162 ? -4.222 11.928 14.543 1.00 91.94 162 THR A CA 1
ATOM 1171 C C . THR A 1 162 ? -3.554 10.888 15.444 1.00 91.94 162 THR A C 1
ATOM 1173 O O . THR A 1 162 ? -3.638 9.682 15.199 1.00 91.94 162 THR A O 1
ATOM 1176 N N . ARG A 1 163 ? -2.869 11.334 16.506 1.00 89.00 163 ARG A N 1
ATOM 1177 C CA . ARG A 1 163 ? -2.401 10.423 17.560 1.00 89.00 163 ARG A CA 1
ATOM 1178 C C . ARG A 1 163 ? -3.603 9.752 18.224 1.00 89.00 163 ARG A C 1
ATOM 1180 O O . ARG A 1 163 ? -4.571 10.420 18.566 1.00 89.00 163 ARG A O 1
ATOM 1187 N N . ALA A 1 164 ? -3.510 8.442 18.428 1.00 85.62 164 ALA A N 1
ATOM 1188 C CA . ALA A 1 164 ? -4.552 7.655 19.088 1.00 85.62 164 ALA A CA 1
ATOM 1189 C C . ALA A 1 164 ? -4.662 7.958 20.591 1.00 85.62 164 ALA A C 1
ATOM 1191 O O . ALA A 1 164 ? -5.726 7.788 21.171 1.00 85.62 164 ALA A O 1
ATOM 1192 N N . PHE A 1 165 ? -3.558 8.396 21.200 1.00 72.81 165 PHE A N 1
ATOM 1193 C CA . PHE A 1 165 ? -3.496 8.842 22.585 1.00 72.81 165 PHE A CA 1
ATOM 1194 C C . PHE A 1 165 ? -2.896 10.248 22.590 1.00 72.81 165 PHE A C 1
ATOM 1196 O O . PHE A 1 165 ? -1.714 10.426 22.272 1.00 72.81 165 PHE A O 1
ATOM 1203 N N . ASP A 1 166 ? -3.709 11.255 22.895 1.00 57.88 166 ASP A N 1
ATOM 1204 C CA . ASP A 1 166 ? -3.195 12.578 23.239 1.00 57.88 166 ASP A CA 1
ATOM 1205 C C . ASP A 1 166 ? -2.681 12.540 24.689 1.00 57.88 166 ASP A C 1
ATOM 1207 O O . ASP A 1 166 ? -3.292 11.928 25.559 1.00 57.88 166 ASP A O 1
ATOM 1211 N N . GLN A 1 167 ? -1.574 13.226 24.983 1.00 51.09 167 GLN A N 1
ATOM 1212 C CA . GLN A 1 167 ? -1.005 13.331 26.334 1.00 51.09 167 GLN A CA 1
ATOM 1213 C C . GLN A 1 167 ? -1.958 14.004 27.346 1.00 51.09 167 GLN A C 1
ATOM 1215 O O . GLN A 1 167 ? -1.636 14.060 28.532 1.00 51.09 167 GLN A O 1
ATOM 1220 N N . THR A 1 168 ? -3.114 14.517 26.902 1.00 48.59 168 THR A N 1
ATOM 1221 C CA . THR A 1 168 ? -4.148 15.119 27.757 1.00 48.59 168 THR A CA 1
ATOM 1222 C C . THR A 1 168 ? -5.331 14.196 28.077 1.00 48.59 168 THR A C 1
ATOM 1224 O O . THR A 1 168 ? -6.018 14.450 29.064 1.00 48.59 168 THR A O 1
ATOM 1227 N N . HIS A 1 169 ? -5.548 13.121 27.308 1.00 45.59 169 HIS A N 1
ATOM 1228 C CA . HIS A 1 169 ? -6.653 12.178 27.499 1.00 45.59 169 HIS A CA 1
ATOM 1229 C C . HIS A 1 169 ? -6.106 10.746 27.434 1.00 45.59 169 HIS A C 1
ATOM 1231 O O . HIS A 1 169 ? -5.685 10.265 26.386 1.00 45.59 169 HIS A O 1
ATOM 1237 N N . ASN A 1 170 ? -6.100 10.059 28.579 1.00 49.28 170 ASN A N 1
ATOM 1238 C CA . ASN A 1 170 ? -5.672 8.657 28.695 1.00 49.28 170 ASN A CA 1
ATOM 1239 C C . ASN A 1 170 ? -6.645 7.661 28.043 1.00 49.28 170 ASN A C 1
ATOM 1241 O O . ASN A 1 170 ? -6.395 6.456 28.087 1.00 49.28 170 ASN A O 1
ATOM 1245 N N . ASP A 1 171 ? -7.722 8.148 27.438 1.00 52.41 171 ASP A N 1
ATOM 1246 C CA . ASP A 1 171 ? -8.746 7.329 26.820 1.00 52.41 171 ASP A CA 1
ATOM 1247 C C . ASP A 1 171 ? -8.637 7.441 25.300 1.00 52.41 171 ASP A C 1
ATOM 1249 O O . ASP A 1 171 ? -8.405 8.514 24.742 1.00 52.41 171 ASP A O 1
ATOM 1253 N N . LEU A 1 172 ? -8.780 6.300 24.625 1.00 57.34 172 LEU A N 1
ATOM 1254 C CA . LEU A 1 172 ? -9.068 6.289 23.198 1.00 57.34 172 LEU A CA 1
ATOM 1255 C C . LEU A 1 172 ? -10.334 7.129 22.997 1.00 57.34 172 LEU A C 1
ATOM 1257 O O . LEU A 1 172 ? -11.380 6.736 23.509 1.00 57.34 172 LEU A O 1
ATOM 1261 N N . ASP A 1 173 ? -10.242 8.220 22.232 1.00 55.06 173 ASP A N 1
ATOM 1262 C CA . ASP A 1 173 ? -11.380 9.040 21.774 1.00 55.06 173 ASP A CA 1
ATOM 1263 C C . ASP A 1 173 ? -12.206 8.273 20.720 1.00 55.06 173 ASP A C 1
ATOM 1265 O O . ASP A 1 173 ? -12.434 8.685 19.584 1.00 55.06 173 ASP A O 1
ATOM 1269 N N . LEU A 1 174 ? -12.552 7.038 21.065 1.00 59.12 174 LEU A N 1
ATOM 1270 C CA . LEU A 1 174 ? -13.701 6.356 20.520 1.00 59.12 174 LEU A CA 1
ATOM 1271 C C . LEU A 1 174 ? -14.892 6.957 21.263 1.00 59.12 174 LEU A C 1
ATOM 1273 O O . LEU A 1 174 ? -14.796 7.205 22.459 1.00 59.12 174 LEU A O 1
ATOM 1277 N N . ASP A 1 175 ? -16.003 7.183 20.573 1.00 57.62 175 ASP A N 1
ATOM 1278 C CA . ASP A 1 175 ? -17.259 7.622 21.188 1.00 57.62 175 ASP A CA 1
ATOM 1279 C C . ASP A 1 175 ? -17.796 6.514 22.122 1.00 57.62 175 ASP A C 1
ATOM 1281 O O . ASP A 1 175 ? -18.660 5.715 21.755 1.00 57.62 175 ASP A O 1
ATOM 1285 N N . LEU A 1 176 ? -17.176 6.374 23.299 1.00 55.53 176 LEU A N 1
ATOM 1286 C CA . LEU A 1 176 ? -17.501 5.384 24.324 1.00 55.53 176 LEU A CA 1
ATOM 1287 C C . LEU A 1 176 ? -18.780 5.779 25.071 1.00 55.53 176 LEU A C 1
ATOM 1289 O O . LEU A 1 176 ? -19.386 4.916 25.697 1.00 55.53 176 LEU A O 1
ATOM 1293 N N . ASP A 1 177 ? -19.252 7.022 24.940 1.00 57.78 177 ASP A N 1
ATOM 1294 C CA . ASP A 1 177 ? -20.544 7.461 25.482 1.00 57.78 177 ASP A CA 1
ATOM 1295 C C . ASP A 1 177 ? -21.716 6.696 24.834 1.00 57.78 177 ASP A C 1
ATOM 1297 O O . ASP A 1 177 ? -22.776 6.525 25.437 1.00 57.78 177 ASP A O 1
ATOM 1301 N N . ALA A 1 178 ? -21.512 6.142 23.632 1.00 55.34 178 ALA A N 1
ATOM 1302 C CA . ALA A 1 178 ? -22.447 5.218 22.994 1.00 55.34 178 ALA A CA 1
ATOM 1303 C C . ALA A 1 178 ? -22.451 3.797 23.608 1.00 55.34 178 ALA A C 1
ATOM 1305 O O . ALA A 1 178 ? -23.313 2.991 23.256 1.00 55.34 178 ALA A O 1
ATOM 1306 N N . LEU A 1 179 ? -21.511 3.467 24.506 1.00 53.47 179 LEU A N 1
ATOM 1307 C CA . LEU A 1 179 ? -21.413 2.159 25.174 1.00 53.47 179 LEU A CA 1
ATOM 1308 C C . LEU A 1 179 ? -22.111 2.092 26.528 1.00 53.47 179 LEU A C 1
ATOM 1310 O O . LEU A 1 179 ? -22.525 1.005 26.933 1.00 53.47 179 LEU A O 1
ATOM 1314 N N . ASP A 1 180 ? -22.279 3.226 27.204 1.00 56.47 180 ASP A N 1
ATOM 1315 C CA . ASP A 1 180 ? -22.888 3.269 28.538 1.00 56.47 180 ASP A CA 1
ATOM 1316 C C . ASP A 1 180 ? -24.426 3.191 28.503 1.00 56.47 180 ASP A C 1
ATOM 1318 O O . ASP A 1 180 ? -25.069 3.035 29.541 1.00 56.47 180 ASP A O 1
ATOM 1322 N N . ALA A 1 181 ? -25.037 3.251 27.314 1.00 54.91 181 ALA A N 1
ATOM 1323 C CA . ALA A 1 181 ? -26.490 3.192 27.151 1.00 54.91 181 ALA A CA 1
ATOM 1324 C C . ALA A 1 181 ? -27.084 1.769 27.207 1.00 54.91 181 ALA A C 1
ATOM 1326 O O . ALA A 1 181 ? -28.291 1.641 27.396 1.00 54.91 181 ALA A O 1
ATOM 1327 N N . ASP A 1 182 ? -26.263 0.718 27.080 1.00 58.81 182 ASP A N 1
ATOM 1328 C CA . ASP A 1 182 ? -26.727 -0.673 26.922 1.00 58.81 182 ASP A CA 1
ATOM 1329 C C . ASP A 1 182 ? -25.996 -1.674 27.847 1.00 58.81 182 ASP A C 1
ATOM 1331 O O . ASP A 1 182 ? -25.715 -2.816 27.466 1.00 58.81 182 ASP A O 1
ATOM 1335 N N . TRP A 1 183 ? -25.699 -1.285 29.093 1.00 45.97 183 TRP A N 1
ATOM 1336 C CA . TRP A 1 183 ? -25.324 -2.263 30.124 1.00 45.97 183 TRP A CA 1
ATOM 1337 C C . TRP A 1 183 ? -26.567 -2.741 30.912 1.00 45.97 183 TRP A C 1
ATOM 1339 O O . TRP A 1 183 ? -27.282 -1.895 31.452 1.00 45.97 183 TRP A O 1
ATOM 1349 N N . PRO A 1 184 ? -26.857 -4.060 30.982 1.00 58.12 184 PRO A N 1
ATOM 1350 C CA . PRO A 1 184 ? -28.004 -4.607 31.716 1.00 58.12 184 PRO A CA 1
ATOM 1351 C C . PRO A 1 184 ? -27.869 -4.547 33.246 1.00 58.12 184 PRO A C 1
ATOM 1353 O O . PRO A 1 184 ? -26.729 -4.590 33.767 1.00 58.12 184 PRO A O 1
#

Foldseek 3Di:
DAPDPDFQPWDAWDQAPVRKIWTWTDHQWLDTAIWIANPDPVRTGGQESQQPTNDHQPWHPWDHDDLKIWTWTANPPLATAIWMDNSHHVRTDGQDSLAPPDRFFPWAPWDWDQDPQRNVDIKIKTWTFNQDDDPPDPDDDDPDGDGDTFMWIAPSHSVRIGGQDDPVDPDRPDPCVVVVVDDD

Sequence (184 aa):
INPGAASSTPRHLVCGADGVLYFGADDGARGQELWRSDGTTGGTQLVKDISPGSDASTPSYLVAFGSKVYFSADDGTHGHELWVTDGTAANTRLLLDIRKGYPSSFPSFITKFTPRALASSTALFFAANDGELGAHTGASQGRGGAGGMQMWTTDGTKAGTTRAFDQTHNDLDLDLDALDADWP

InterPro domains:
  IPR030916 ELWxxDGT repeat [TIGR04534] (19-65)
  IPR030916 ELWxxDGT repeat [TIGR04534] (68-112)

Mean predicted aligned error: 8.54 Å

Organism: NCBI:txid236787

Solvent-accessible surface area (backbone atoms only — not comparable to full-atom values): 10257 Å² total; per-residue (Å²): 87,31,92,64,96,58,80,25,72,75,40,52,68,32,65,36,78,85,68,33,39,34,29,18,23,17,46,86,61,40,28,30,21,43,29,35,26,68,86,44,80,88,50,46,39,76,30,43,79,59,14,76,56,63,43,54,16,60,40,33,50,47,36,53,56,75,81,29,39,35,29,18,32,19,51,83,76,53,23,32,22,38,29,35,24,65,67,43,48,91,56,46,44,79,53,4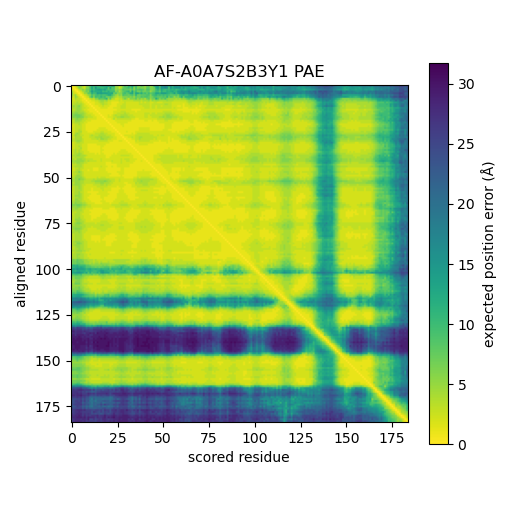5,80,66,20,78,98,45,70,45,20,57,46,35,76,46,39,80,45,59,45,90,85,42,68,88,60,60,41,35,37,29,33,32,24,59,59,58,58,64,98,80,62,99,69,79,94,63,93,79,85,67,29,55,79,39,53,28,32,33,80,85,44,61,86,51,47,43,65,42,62,51,99,87,41,100,53,65,88,57,82,56,79,75,54,73,80,74,72,134

Radius of gyration: 18.54 Å; Cα contacts (8 Å, |Δi|>4): 416; chains: 1; bounding box: 50×32×50 Å